Protein AF-A0A9D2DTC4-F1 (afdb_monomer_lite)

Secondary structure (DSSP, 8-state):
-HHHHHHHHHHHHHHHHHHHHHTT----HHHHHHHHTTT-HHHHHHHHHHHHHHHH-S-HHHHHHHHHHHHSS-HHHHHHHHHHHHHHHHHTT-SS--EEEETTEEEEEEEEPPHHHHHHH-TT----SS------TT-----GGGEEEEETTT--EEEEETTEEEE--SPPP---TTSSPPPPPP-

Structure (mmCIF, N/CA/C/O backbone):
data_AF-A0A9D2DTC4-F1
#
_entry.id   AF-A0A9D2DTC4-F1
#
loop_
_atom_site.group_PDB
_atom_site.id
_atom_site.type_symbol
_atom_site.label_atom_id
_atom_site.label_alt_id
_atom_site.label_comp_id
_atom_site.label_asym_id
_atom_site.label_entity_id
_atom_site.label_seq_id
_atom_site.pdbx_PDB_ins_code
_atom_site.Cartn_x
_atom_site.Cartn_y
_atom_site.Cartn_z
_atom_site.o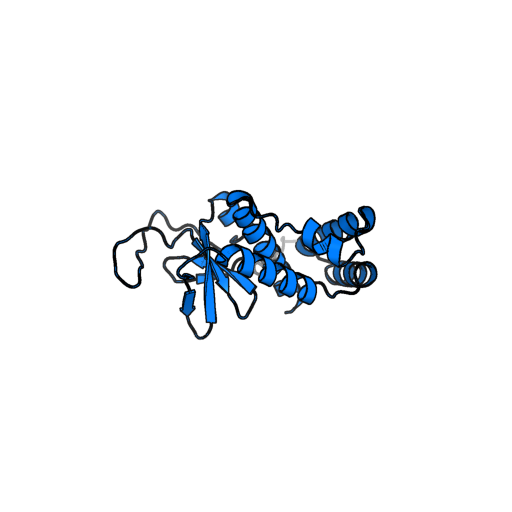ccupancy
_atom_site.B_iso_or_equiv
_atom_site.auth_seq_id
_atom_site.auth_comp_id
_atom_site.auth_asym_id
_atom_site.auth_atom_id
_atom_site.pdbx_PDB_model_num
ATOM 1 N N . MET A 1 1 ? -11.101 4.944 -14.357 1.00 48.69 1 MET A N 1
ATOM 2 C CA . MET A 1 1 ? -11.310 4.070 -13.180 1.00 48.69 1 MET A CA 1
ATOM 3 C C . MET A 1 1 ? -10.023 3.398 -12.699 1.00 48.69 1 MET A C 1
ATOM 5 O O . MET A 1 1 ? -9.698 3.583 -11.537 1.00 48.69 1 MET A O 1
ATOM 9 N N . CYS A 1 2 ? -9.250 2.700 -13.547 1.00 60.62 2 CYS A N 1
ATOM 10 C CA . CYS A 1 2 ? -8.027 1.990 -13.113 1.00 60.62 2 CYS A CA 1
ATOM 11 C C . CYS A 1 2 ? -6.936 2.917 -12.523 1.00 60.62 2 CYS A C 1
ATOM 13 O O . CYS A 1 2 ? -6.367 2.633 -11.474 1.00 60.62 2 CYS A O 1
ATOM 15 N N . LEU A 1 3 ? -6.712 4.092 -13.128 1.00 59.47 3 LEU A N 1
ATOM 16 C CA . LEU A 1 3 ? -5.627 4.985 -12.703 1.00 59.47 3 LEU A CA 1
ATOM 17 C C . LEU A 1 3 ? -5.840 5.640 -11.327 1.00 59.47 3 LEU A C 1
ATOM 19 O O . LEU A 1 3 ? -4.882 5.848 -10.582 1.00 59.47 3 LEU A O 1
ATOM 23 N N . GLU A 1 4 ? -7.090 5.990 -11.000 1.00 65.38 4 GLU A N 1
ATOM 24 C CA . GLU A 1 4 ? -7.468 6.509 -9.675 1.00 65.38 4 GLU A CA 1
ATOM 25 C C . GLU A 1 4 ? -7.317 5.405 -8.612 1.00 65.38 4 GLU A C 1
ATOM 27 O O . GLU A 1 4 ? -6.816 5.674 -7.524 1.00 65.38 4 GLU A O 1
ATOM 32 N N . ASN A 1 5 ? -7.612 4.146 -8.970 1.00 80.38 5 ASN A N 1
ATOM 33 C CA . ASN A 1 5 ? -7.409 2.986 -8.100 1.00 80.38 5 ASN A CA 1
ATOM 34 C C . ASN A 1 5 ? -5.945 2.777 -7.707 1.00 80.38 5 ASN A C 1
ATOM 36 O O . ASN A 1 5 ? -5.652 2.613 -6.526 1.00 80.38 5 ASN A O 1
ATOM 40 N N . ASN A 1 6 ? -5.021 2.873 -8.664 1.00 86.81 6 ASN A N 1
ATOM 41 C CA . ASN A 1 6 ? -3.591 2.713 -8.389 1.00 86.81 6 ASN A CA 1
ATOM 42 C C . ASN A 1 6 ? -3.068 3.779 -7.407 1.00 86.81 6 ASN A C 1
ATOM 44 O O . ASN A 1 6 ? -2.278 3.468 -6.523 1.00 86.81 6 ASN A O 1
ATOM 48 N N . ALA A 1 7 ? -3.540 5.028 -7.500 1.00 83.88 7 ALA A N 1
ATOM 49 C CA . ALA A 1 7 ? -3.142 6.077 -6.555 1.00 83.88 7 ALA A CA 1
ATOM 50 C C . ALA A 1 7 ? -3.644 5.796 -5.123 1.00 83.88 7 ALA A C 1
ATOM 52 O O . ALA A 1 7 ? -2.926 6.035 -4.150 1.00 83.88 7 ALA A O 1
ATOM 53 N N . ALA A 1 8 ? -4.855 5.246 -4.983 1.00 85.44 8 ALA A N 1
ATOM 54 C CA . ALA A 1 8 ? -5.370 4.799 -3.690 1.00 85.44 8 ALA A CA 1
ATOM 55 C C . ALA A 1 8 ? -4.590 3.590 -3.136 1.00 85.44 8 ALA A C 1
ATOM 57 O O . ALA A 1 8 ? -4.265 3.549 -1.945 1.00 85.44 8 ALA A O 1
ATOM 58 N N . MET A 1 9 ? -4.220 2.644 -4.002 1.00 91.94 9 MET A N 1
ATOM 59 C CA . MET A 1 9 ? -3.384 1.491 -3.652 1.00 91.94 9 MET A CA 1
ATOM 60 C C . MET A 1 9 ? -1.971 1.907 -3.218 1.00 91.94 9 MET A C 1
ATOM 62 O O . MET A 1 9 ? -1.455 1.346 -2.260 1.00 91.94 9 MET A O 1
ATOM 66 N N . ILE A 1 10 ? -1.368 2.940 -3.819 1.00 91.38 10 ILE A N 1
ATOM 67 C CA . ILE A 1 10 ? -0.074 3.483 -3.358 1.00 91.38 10 ILE A CA 1
ATOM 68 C C . ILE A 1 10 ? -0.169 3.983 -1.910 1.00 91.38 10 ILE A C 1
ATOM 70 O O . ILE A 1 10 ? 0.686 3.660 -1.087 1.00 91.38 10 ILE A O 1
ATOM 74 N N . GLY A 1 11 ? -1.238 4.712 -1.567 1.00 90.25 11 GLY A N 1
ATOM 75 C CA . GLY A 1 11 ? -1.486 5.118 -0.179 1.00 90.25 11 GLY A CA 1
ATOM 76 C C . GLY A 1 11 ? -1.655 3.921 0.764 1.00 90.25 11 GLY A C 1
ATOM 77 O O . GLY A 1 11 ? -1.188 3.955 1.901 1.00 90.25 11 GLY A O 1
ATOM 78 N N . THR A 1 12 ? -2.265 2.843 0.265 1.00 93.38 12 THR A N 1
ATOM 79 C CA . THR A 1 12 ? -2.423 1.581 0.999 1.00 93.38 12 THR A CA 1
ATOM 80 C C . THR A 1 12 ? -1.091 0.907 1.278 1.00 93.38 12 THR A C 1
ATOM 82 O O . THR A 1 12 ? -0.784 0.617 2.434 1.00 93.38 12 THR A O 1
ATOM 85 N N . ALA A 1 13 ? -0.268 0.736 0.248 1.00 93.75 13 ALA A N 1
ATOM 86 C CA . ALA A 1 13 ? 1.043 0.119 0.374 1.00 93.75 13 ALA A CA 1
ATOM 87 C C . ALA A 1 13 ? 1.980 0.927 1.286 1.00 93.75 13 ALA A C 1
ATOM 89 O O . ALA A 1 13 ? 2.698 0.354 2.107 1.00 93.75 13 ALA A O 1
ATOM 90 N N . TRP A 1 14 ? 1.920 2.262 1.204 1.00 92.50 14 TRP A N 1
ATOM 91 C CA . TRP A 1 14 ? 2.660 3.149 2.102 1.00 92.50 14 TRP A CA 1
ATOM 92 C C . TRP A 1 14 ? 2.281 2.924 3.566 1.00 92.50 14 TRP A C 1
ATOM 94 O O . TRP A 1 14 ? 3.160 2.735 4.404 1.00 92.50 14 TRP A O 1
ATOM 104 N N . PHE A 1 15 ? 0.982 2.920 3.882 1.00 92.75 15 PHE A N 1
ATOM 105 C CA . PHE A 1 15 ? 0.511 2.733 5.255 1.00 92.75 15 PHE A CA 1
ATOM 106 C C . PHE A 1 15 ? 0.930 1.375 5.818 1.00 92.75 15 PHE A C 1
ATOM 108 O O . PHE A 1 15 ? 1.443 1.300 6.935 1.00 92.75 15 PHE A O 1
ATOM 115 N N . LEU A 1 16 ? 0.747 0.306 5.038 1.00 93.44 16 LEU A N 1
ATOM 116 C CA . LEU A 1 16 ? 1.148 -1.040 5.437 1.00 93.44 16 LEU A CA 1
ATOM 117 C C . LEU A 1 16 ? 2.656 -1.134 5.669 1.00 93.44 16 LEU A C 1
ATOM 119 O O . LEU A 1 16 ? 3.074 -1.727 6.660 1.00 93.44 16 LEU A O 1
ATOM 123 N N . GLU A 1 17 ? 3.471 -0.489 4.829 1.00 93.31 17 GLU A N 1
ATOM 124 C CA . GLU A 1 17 ? 4.918 -0.413 5.042 1.00 93.31 17 GLU A CA 1
ATOM 125 C C . GLU A 1 17 ? 5.254 0.255 6.383 1.00 93.31 17 GLU A C 1
ATOM 127 O O . GLU A 1 17 ? 6.109 -0.241 7.115 1.00 93.31 17 GLU A O 1
ATOM 132 N N . GLN A 1 18 ? 4.565 1.343 6.754 1.00 92.50 18 GLN A N 1
ATOM 133 C CA . GLN A 1 18 ? 4.780 1.984 8.058 1.00 92.50 18 GLN A CA 1
ATOM 134 C C . GLN A 1 18 ? 4.411 1.061 9.225 1.00 92.50 18 GLN A C 1
ATOM 136 O O . GLN A 1 18 ? 5.131 1.021 10.224 1.00 92.50 18 GLN A O 1
ATOM 141 N N . ARG A 1 19 ? 3.323 0.291 9.104 1.00 91.88 19 ARG A N 1
ATOM 142 C CA . ARG A 1 19 ? 2.920 -0.679 10.137 1.00 91.88 19 ARG A CA 1
ATOM 143 C C . ARG A 1 19 ? 3.937 -1.809 10.279 1.00 91.88 19 ARG A C 1
ATOM 145 O O . ARG A 1 19 ? 4.384 -2.091 11.385 1.00 91.88 19 ARG A O 1
ATOM 152 N N . LEU A 1 20 ? 4.381 -2.379 9.163 1.00 91.50 20 LEU A N 1
ATOM 153 C CA . LEU A 1 20 ? 5.411 -3.420 9.147 1.00 91.50 20 LEU A CA 1
ATOM 154 C C . LEU A 1 20 ? 6.741 -2.912 9.720 1.00 91.50 20 LEU A C 1
ATOM 156 O O . LEU A 1 20 ? 7.376 -3.616 10.501 1.00 91.50 20 LEU A O 1
ATOM 160 N N . LYS A 1 21 ? 7.131 -1.662 9.428 1.00 91.50 21 LYS A N 1
ATOM 161 C CA . LYS A 1 21 ? 8.310 -1.020 10.037 1.00 91.50 21 LYS A CA 1
ATOM 162 C C . LYS A 1 21 ? 8.203 -0.914 11.557 1.00 91.50 21 LYS A C 1
ATOM 164 O O . LYS A 1 21 ? 9.186 -1.179 12.246 1.00 91.50 21 LYS A O 1
ATOM 169 N N . GLN A 1 22 ? 7.033 -0.559 12.090 1.00 89.56 22 GLN A N 1
ATOM 170 C CA . GLN A 1 22 ? 6.800 -0.514 13.541 1.00 89.56 22 GLN A CA 1
ATOM 171 C C . GLN A 1 22 ? 6.907 -1.903 14.181 1.00 89.56 22 GLN A C 1
ATOM 173 O O . GLN A 1 22 ? 7.453 -2.035 15.275 1.00 89.56 22 GLN A O 1
ATOM 178 N N . GLU A 1 23 ? 6.457 -2.937 13.470 1.00 87.75 23 GLU A N 1
ATOM 179 C CA . GLU A 1 23 ? 6.584 -4.343 13.874 1.00 87.75 23 GLU A CA 1
ATOM 180 C C . GLU A 1 23 ? 7.976 -4.938 13.567 1.00 87.75 23 GLU A C 1
ATOM 182 O O . GLU A 1 23 ? 8.237 -6.098 13.875 1.00 87.75 23 GLU A O 1
ATOM 187 N N . LYS A 1 24 ? 8.908 -4.141 13.016 1.00 88.81 24 LYS A N 1
ATOM 188 C CA . LYS A 1 24 ? 10.262 -4.553 12.595 1.00 88.81 24 LYS A CA 1
ATOM 189 C C . LYS A 1 24 ? 10.271 -5.695 11.569 1.00 88.81 24 LYS A C 1
ATOM 191 O O . LYS A 1 24 ? 11.230 -6.463 11.501 1.00 88.81 24 LYS A O 1
ATOM 196 N N . ILE A 1 25 ? 9.230 -5.786 10.746 1.00 88.62 25 ILE A N 1
ATOM 197 C CA . ILE A 1 25 ? 9.109 -6.781 9.682 1.00 88.62 25 ILE A CA 1
ATOM 198 C C . ILE A 1 25 ? 9.735 -6.215 8.393 1.00 88.62 25 ILE A C 1
ATOM 200 O O . ILE A 1 25 ? 9.298 -5.166 7.909 1.00 88.62 25 ILE A O 1
ATOM 204 N N . PRO A 1 26 ? 10.754 -6.875 7.807 1.00 84.06 26 PRO A N 1
ATOM 205 C CA . PRO A 1 26 ? 11.478 -6.366 6.643 1.00 84.06 26 PRO A CA 1
ATOM 206 C C . PRO A 1 26 ? 10.700 -6.621 5.342 1.00 84.06 26 PRO A C 1
ATOM 208 O O . PRO A 1 26 ? 11.022 -7.520 4.566 1.00 84.06 26 PRO A O 1
ATOM 211 N N . CYS A 1 27 ? 9.661 -5.821 5.106 1.00 86.25 27 CYS A N 1
ATOM 212 C CA . CYS A 1 27 ? 8.857 -5.850 3.885 1.00 86.25 27 CYS A CA 1
ATOM 213 C C . CYS A 1 27 ? 8.571 -4.418 3.402 1.00 86.25 27 CYS A C 1
ATOM 215 O O . CYS A 1 27 ? 7.490 -3.858 3.597 1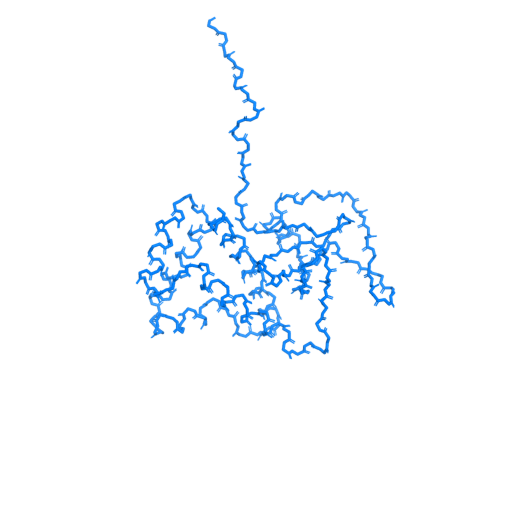.00 86.25 27 CYS A O 1
ATOM 217 N N . ASP A 1 28 ? 9.589 -3.816 2.787 1.00 88.06 28 ASP A N 1
ATOM 218 C CA . ASP A 1 28 ? 9.528 -2.480 2.190 1.00 88.06 28 ASP A CA 1
ATOM 219 C C . ASP A 1 28 ? 9.478 -2.531 0.655 1.00 88.06 28 ASP A C 1
ATOM 221 O O . ASP A 1 28 ? 9.743 -3.568 0.033 1.00 88.06 28 ASP A O 1
ATOM 225 N N . LEU A 1 29 ? 9.146 -1.400 0.032 1.00 90.75 29 LEU A N 1
ATOM 226 C CA . LEU A 1 29 ? 9.114 -1.252 -1.423 1.00 90.75 29 LEU A CA 1
ATOM 227 C C . LEU A 1 29 ? 10.413 -1.733 -2.091 1.00 90.75 29 LEU A C 1
ATOM 229 O O . LEU A 1 29 ? 10.371 -2.424 -3.108 1.00 90.75 29 LEU A O 1
ATOM 233 N N . GLN A 1 30 ? 11.569 -1.411 -1.508 1.00 90.19 30 GLN A N 1
ATOM 234 C CA . GLN A 1 30 ? 12.877 -1.755 -2.071 1.00 90.19 30 GLN A CA 1
ATOM 235 C C . GLN A 1 30 ? 13.106 -3.269 -2.113 1.00 90.19 30 GLN A C 1
ATOM 237 O O . GLN A 1 30 ? 13.637 -3.799 -3.090 1.00 90.19 30 GLN A O 1
ATOM 242 N N . SER A 1 31 ? 12.672 -3.995 -1.085 1.00 89.12 31 SER A N 1
ATOM 243 C CA . SER A 1 31 ? 12.767 -5.453 -1.013 1.00 89.12 31 SER A CA 1
ATOM 244 C C . SER A 1 31 ? 11.954 -6.148 -2.111 1.00 89.12 31 SER A C 1
ATOM 246 O O . SER A 1 31 ? 12.388 -7.172 -2.648 1.00 89.12 31 SER A O 1
ATOM 248 N N . VAL A 1 32 ? 10.808 -5.572 -2.486 1.00 90.44 32 VAL A N 1
ATOM 249 C CA . VAL A 1 32 ? 9.944 -6.083 -3.557 1.00 90.44 32 VAL A CA 1
ATOM 250 C C . VAL A 1 32 ? 10.477 -5.667 -4.925 1.00 90.44 32 VAL A C 1
ATOM 252 O O . VAL A 1 32 ? 10.596 -6.516 -5.809 1.00 90.44 32 VAL A O 1
ATOM 255 N N . LEU A 1 33 ? 10.894 -4.407 -5.086 1.00 92.06 33 LEU A N 1
ATOM 256 C CA . LEU A 1 33 ? 11.476 -3.905 -6.333 1.00 92.06 33 LEU A CA 1
ATOM 257 C C . LEU A 1 33 ? 12.725 -4.685 -6.740 1.00 92.06 33 LEU A C 1
ATOM 259 O O . LEU A 1 33 ? 12.813 -5.110 -7.888 1.00 92.06 33 LEU A O 1
ATOM 263 N N . LYS A 1 34 ? 13.621 -5.009 -5.799 1.00 91.25 34 LYS A N 1
ATOM 264 C CA . LYS A 1 34 ? 14.816 -5.835 -6.064 1.00 91.25 34 LYS A CA 1
ATOM 265 C C . LYS A 1 34 ? 14.504 -7.174 -6.735 1.00 91.25 34 LYS A C 1
ATOM 267 O O . LYS A 1 34 ? 15.355 -7.702 -7.451 1.00 91.25 34 LYS A O 1
ATOM 272 N N . LYS A 1 35 ? 13.319 -7.749 -6.502 1.00 87.81 35 LYS A N 1
ATOM 273 C CA . LYS A 1 35 ? 12.910 -9.012 -7.136 1.00 87.81 35 LYS A CA 1
ATOM 274 C C . LYS A 1 35 ? 12.509 -8.820 -8.599 1.00 87.81 35 LYS A C 1
ATOM 276 O O . LYS A 1 35 ? 12.735 -9.729 -9.390 1.00 87.81 35 LYS A O 1
ATOM 281 N N . VAL A 1 36 ? 11.961 -7.660 -8.963 1.00 88.31 36 VAL A N 1
ATOM 282 C CA . VAL A 1 36 ? 11.495 -7.369 -10.332 1.00 88.31 36 VAL A CA 1
ATOM 283 C C . VAL A 1 36 ? 12.546 -6.652 -11.184 1.00 88.31 36 VAL A C 1
ATOM 285 O O . VAL A 1 36 ? 12.606 -6.875 -12.386 1.00 88.31 36 VAL A O 1
ATOM 288 N N . THR A 1 37 ? 13.453 -5.885 -10.579 1.00 88.19 37 THR A N 1
ATOM 289 C CA . THR A 1 37 ? 14.537 -5.154 -11.269 1.00 88.19 37 THR A CA 1
ATOM 290 C C . THR A 1 37 ? 15.858 -5.929 -11.328 1.00 88.19 37 THR A C 1
ATOM 292 O O . THR A 1 37 ? 16.924 -5.349 -11.515 1.00 88.19 37 THR A O 1
ATOM 295 N N . ARG A 1 38 ? 15.827 -7.255 -11.129 1.00 84.69 38 ARG A N 1
ATOM 296 C CA . ARG A 1 38 ? 17.026 -8.123 -11.132 1.00 84.69 38 ARG A CA 1
ATOM 297 C C . ARG A 1 38 ? 18.120 -7.680 -10.145 1.00 84.69 38 ARG A C 1
ATOM 299 O O . ARG A 1 38 ? 19.291 -7.978 -10.351 1.00 84.69 38 ARG A O 1
ATOM 306 N N . ARG A 1 39 ? 17.724 -7.036 -9.040 1.00 85.81 39 ARG A N 1
ATOM 307 C CA . ARG A 1 39 ? 18.597 -6.514 -7.971 1.00 85.81 39 ARG A CA 1
ATOM 308 C C . ARG A 1 39 ? 19.533 -5.378 -8.393 1.00 85.81 39 ARG A C 1
ATOM 310 O O . ARG A 1 39 ? 20.451 -5.072 -7.636 1.00 85.81 39 ARG A O 1
ATOM 317 N N . ASP A 1 40 ? 19.286 -4.743 -9.534 1.00 91.88 40 ASP A N 1
ATOM 318 C CA . ASP A 1 40 ? 20.011 -3.542 -9.939 1.00 91.88 40 ASP A CA 1
ATOM 319 C C . ASP A 1 40 ? 19.568 -2.343 -9.071 1.00 91.88 40 ASP A C 1
ATOM 321 O O . ASP A 1 40 ? 18.378 -2.003 -9.077 1.00 91.88 40 ASP A O 1
ATOM 325 N N . PRO A 1 41 ? 20.468 -1.720 -8.285 1.00 89.12 41 PRO A N 1
ATOM 326 C CA . PRO A 1 41 ? 20.104 -0.629 -7.382 1.00 89.12 41 PRO A CA 1
ATOM 327 C C . PRO A 1 41 ? 19.588 0.625 -8.094 1.00 89.12 41 PRO A C 1
ATOM 329 O O . PRO A 1 41 ? 18.692 1.287 -7.568 1.00 89.12 41 PRO A O 1
ATOM 332 N N . GLU A 1 42 ? 20.112 0.943 -9.278 1.00 92.50 42 GLU A N 1
ATOM 333 C CA . GLU A 1 42 ? 19.703 2.123 -10.042 1.00 92.50 42 GLU A CA 1
ATOM 334 C C . GLU A 1 42 ? 18.297 1.918 -10.602 1.00 92.50 42 GLU A C 1
ATOM 336 O O . GLU A 1 42 ? 17.426 2.774 -10.428 1.00 92.50 42 GLU A O 1
ATOM 341 N N . LEU A 1 43 ? 18.029 0.743 -11.183 1.00 91.69 43 LEU A N 1
ATOM 342 C CA . LEU A 1 43 ? 16.689 0.396 -11.667 1.00 91.69 43 LEU A CA 1
ATOM 343 C C . LEU A 1 43 ? 15.679 0.306 -10.512 1.00 91.69 43 LEU A C 1
ATOM 345 O O . LEU A 1 43 ? 14.526 0.701 -10.682 1.00 91.69 43 LEU A O 1
ATOM 349 N N . CYS A 1 44 ? 16.088 -0.171 -9.327 1.00 92.06 44 CYS A N 1
ATOM 350 C CA . CYS A 1 44 ? 15.237 -0.137 -8.128 1.00 92.06 44 CYS A CA 1
ATOM 351 C C . CYS A 1 44 ? 14.832 1.294 -7.768 1.00 92.06 44 CYS A C 1
ATOM 353 O O . CYS A 1 44 ? 13.653 1.556 -7.529 1.00 92.06 44 CYS A O 1
ATOM 355 N N . GLN A 1 45 ? 15.801 2.211 -7.715 1.00 93.31 45 GLN A N 1
ATOM 356 C CA . GLN A 1 45 ? 15.537 3.596 -7.341 1.00 93.31 45 GLN A CA 1
ATOM 357 C C . GLN A 1 45 ? 14.638 4.281 -8.375 1.00 93.31 45 GLN A C 1
ATOM 359 O O . GLN A 1 45 ? 13.613 4.847 -8.001 1.00 93.31 45 GLN A O 1
ATOM 364 N N . MET A 1 46 ? 14.936 4.122 -9.667 1.00 94.31 46 MET A N 1
ATOM 365 C CA . MET A 1 46 ? 14.095 4.646 -10.747 1.00 94.31 46 MET A CA 1
ATOM 366 C C . MET A 1 46 ? 12.658 4.115 -10.671 1.00 94.31 46 MET A C 1
ATOM 368 O O . MET A 1 46 ? 11.707 4.883 -10.799 1.00 94.31 46 MET A O 1
ATOM 372 N N . ALA A 1 47 ? 12.470 2.817 -10.415 1.00 93.94 47 ALA A N 1
ATOM 373 C CA . ALA A 1 47 ? 11.137 2.231 -10.285 1.00 93.94 47 ALA A CA 1
ATOM 374 C C . ALA A 1 47 ? 10.360 2.806 -9.087 1.00 93.94 47 ALA A C 1
ATOM 376 O O . ALA A 1 47 ? 9.158 3.057 -9.196 1.00 93.94 47 ALA A O 1
ATOM 377 N N . ALA A 1 48 ? 11.035 3.045 -7.958 1.00 93.00 48 ALA A N 1
ATOM 378 C CA . ALA A 1 48 ? 10.431 3.684 -6.792 1.00 93.00 48 ALA A CA 1
ATOM 379 C C . ALA A 1 48 ? 10.020 5.135 -7.088 1.00 93.00 48 ALA A C 1
ATOM 381 O O . ALA A 1 48 ? 8.903 5.540 -6.754 1.00 93.00 48 ALA A O 1
ATOM 382 N N . ASP A 1 49 ? 10.883 5.895 -7.761 1.00 93.25 49 ASP A N 1
ATOM 383 C CA . ASP A 1 49 ? 10.620 7.288 -8.128 1.00 93.25 49 ASP A CA 1
ATOM 384 C C . ASP A 1 49 ? 9.443 7.397 -9.106 1.00 93.25 49 ASP A C 1
ATOM 386 O O . ASP A 1 49 ? 8.583 8.268 -8.951 1.00 93.25 49 ASP A O 1
ATOM 390 N N . LEU A 1 50 ? 9.337 6.466 -10.060 1.00 93.81 50 LEU A N 1
ATOM 391 C CA . LEU A 1 50 ? 8.206 6.389 -10.986 1.00 93.81 50 LEU A CA 1
ATOM 392 C C . LEU A 1 50 ? 6.881 6.113 -10.259 1.00 93.81 50 LEU A C 1
ATOM 394 O O . LEU A 1 50 ? 5.876 6.759 -10.561 1.00 93.81 50 LEU A O 1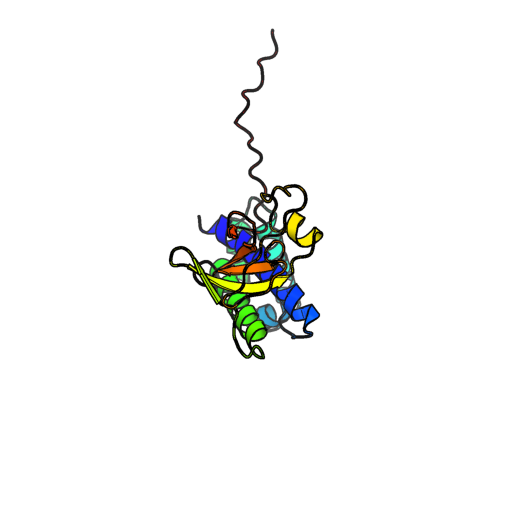
ATOM 398 N N . LEU A 1 51 ? 6.862 5.206 -9.274 1.00 90.75 51 LEU A N 1
ATOM 399 C CA . LEU A 1 51 ? 5.664 4.934 -8.466 1.00 90.75 51 LEU A CA 1
ATOM 400 C C . LEU A 1 51 ? 5.242 6.153 -7.636 1.00 90.75 51 LEU A C 1
ATOM 402 O O . LEU A 1 51 ? 4.054 6.483 -7.573 1.00 90.75 51 LEU A O 1
ATOM 406 N N . TRP A 1 52 ? 6.190 6.867 -7.025 1.00 87.69 52 TRP A N 1
ATOM 407 C CA . TRP A 1 52 ? 5.861 8.078 -6.273 1.00 87.69 52 TRP A CA 1
ATOM 408 C C . TRP A 1 52 ? 5.402 9.216 -7.181 1.00 87.69 52 TRP A C 1
ATOM 410 O O . TRP A 1 52 ? 4.378 9.845 -6.893 1.00 87.69 52 TRP A O 1
ATOM 420 N N . GLY A 1 53 ? 6.080 9.421 -8.311 1.00 86.56 53 GLY A N 1
ATOM 421 C CA . GLY A 1 53 ? 5.682 10.378 -9.342 1.00 86.56 53 GLY A CA 1
ATOM 422 C C . GLY A 1 53 ? 4.274 10.107 -9.873 1.00 86.56 53 GLY A C 1
ATOM 423 O O . GLY A 1 53 ? 3.460 11.031 -9.966 1.00 86.56 53 GLY A O 1
ATOM 424 N N . TYR A 1 54 ? 3.927 8.834 -10.092 1.00 87.12 54 TYR A N 1
ATOM 425 C CA . TYR A 1 54 ? 2.585 8.407 -10.491 1.00 87.12 54 TYR A CA 1
ATOM 426 C C . TYR A 1 54 ? 1.500 8.904 -9.516 1.00 87.12 54 TYR A C 1
ATOM 428 O O . TYR A 1 54 ? 0.445 9.392 -9.936 1.00 87.12 54 TYR A O 1
ATOM 436 N N . SER A 1 55 ? 1.739 8.821 -8.202 1.00 79.00 55 SER A N 1
ATOM 437 C CA . SER A 1 55 ? 0.746 9.238 -7.197 1.00 79.00 55 SER A CA 1
ATOM 438 C C . SER A 1 55 ? 0.470 10.751 -7.204 1.00 79.00 55 SER A C 1
ATOM 440 O O . SER A 1 55 ? -0.659 11.178 -6.937 1.00 79.00 55 SER A O 1
ATOM 442 N N . GLN A 1 56 ? 1.465 11.559 -7.581 1.00 80.75 56 GLN A N 1
ATOM 443 C CA . GLN A 1 56 ? 1.439 13.023 -7.469 1.00 80.75 56 GLN A CA 1
ATOM 444 C C . GLN A 1 56 ? 1.156 13.743 -8.798 1.00 80.75 56 GLN A C 1
ATOM 446 O O . GLN A 1 56 ? 0.702 14.894 -8.792 1.00 80.75 56 GLN A O 1
ATOM 451 N N . SER A 1 57 ? 1.389 13.075 -9.930 1.00 80.56 57 SER A N 1
ATOM 452 C CA . SER A 1 57 ? 1.279 13.655 -11.269 1.00 80.56 57 SER A CA 1
ATOM 453 C C . SER A 1 57 ? -0.112 13.496 -11.898 1.00 80.56 57 SER A C 1
ATOM 455 O O . SER A 1 57 ? -0.880 12.585 -11.579 1.00 80.56 57 SER A O 1
ATOM 457 N N . SER A 1 58 ? -0.438 14.399 -12.827 1.00 80.50 58 SER A N 1
ATOM 458 C CA . SER A 1 58 ? -1.551 14.246 -13.774 1.00 80.50 58 SER A CA 1
ATOM 459 C C . SER A 1 58 ? -1.185 13.380 -14.985 1.00 80.50 58 SER A C 1
ATOM 461 O O . SER A 1 58 ? -2.082 12.834 -15.620 1.00 80.50 58 SER A O 1
ATOM 463 N N . GLN A 1 59 ? 0.106 13.200 -15.279 1.00 86.25 59 GLN A N 1
ATOM 464 C CA . GLN A 1 59 ? 0.631 12.398 -16.397 1.00 86.25 59 GLN A CA 1
ATOM 465 C C . GLN A 1 59 ? 0.762 10.910 -16.032 1.00 86.25 59 GLN A C 1
ATOM 467 O O . GLN A 1 59 ? 1.762 10.259 -16.308 1.00 86.25 59 GLN A O 1
ATOM 472 N N . ARG A 1 60 ? -0.248 10.345 -15.364 1.00 86.94 60 ARG A N 1
ATOM 473 C CA . ARG A 1 60 ? -0.185 8.974 -14.822 1.00 86.94 60 ARG A CA 1
ATOM 474 C C . ARG A 1 60 ? 0.089 7.901 -15.877 1.00 86.94 60 ARG A C 1
ATOM 476 O O . ARG A 1 60 ? 0.753 6.923 -15.566 1.00 86.94 60 ARG A O 1
ATOM 483 N N . ALA A 1 61 ? -0.397 8.102 -17.101 1.00 88.44 61 ALA A N 1
ATOM 484 C CA . ALA A 1 61 ? -0.167 7.179 -18.208 1.00 88.44 61 ALA A CA 1
ATOM 485 C C . ALA A 1 61 ? 1.325 7.073 -18.574 1.00 88.44 61 ALA A C 1
ATOM 487 O O . ALA A 1 61 ? 1.832 5.968 -18.708 1.00 88.44 61 ALA A O 1
ATOM 488 N N . GLU A 1 62 ? 2.039 8.202 -18.633 1.00 91.00 62 GLU A N 1
ATOM 489 C CA . GLU A 1 62 ? 3.475 8.235 -18.945 1.00 91.00 62 GLU A CA 1
ATOM 490 C C . GLU A 1 62 ? 4.287 7.496 -17.872 1.00 91.00 62 GLU A C 1
ATOM 492 O O . GLU A 1 62 ? 5.138 6.664 -18.181 1.00 91.00 62 GLU A O 1
ATOM 497 N N . PHE A 1 63 ? 3.972 7.727 -16.593 1.00 91.94 63 PHE A N 1
ATOM 498 C CA . PHE A 1 63 ? 4.601 6.996 -15.489 1.00 91.94 63 PHE A CA 1
ATOM 499 C C . PHE A 1 63 ? 4.315 5.491 -15.540 1.00 91.94 63 PHE A C 1
ATOM 501 O O . PHE A 1 63 ? 5.192 4.694 -15.214 1.00 91.94 63 PHE A O 1
ATOM 508 N N . GLU A 1 64 ? 3.106 5.089 -15.939 1.00 91.62 64 GLU A N 1
ATOM 509 C CA . GLU A 1 64 ? 2.745 3.675 -16.061 1.00 91.62 64 GLU A CA 1
ATOM 510 C C . GLU A 1 64 ? 3.493 2.986 -17.209 1.00 91.62 64 GLU A C 1
ATOM 512 O O . GLU A 1 64 ? 3.986 1.873 -17.023 1.00 91.62 64 GLU A O 1
ATOM 517 N N . GLU A 1 65 ? 3.648 3.655 -18.352 1.00 93.44 65 GLU A N 1
ATOM 518 C CA . GLU A 1 65 ? 4.444 3.156 -19.478 1.00 93.44 65 GLU A CA 1
ATOM 519 C C . GLU A 1 65 ? 5.925 3.021 -19.114 1.00 93.44 65 GLU A C 1
ATOM 521 O O . GLU A 1 65 ? 6.511 1.959 -19.329 1.00 93.44 65 GLU A O 1
ATOM 526 N N . LEU A 1 66 ? 6.517 4.050 -18.498 1.00 94.94 66 LEU A N 1
ATOM 527 C CA . LEU A 1 66 ? 7.916 4.022 -18.061 1.00 94.94 66 LEU A CA 1
ATOM 528 C C . LEU A 1 66 ? 8.160 2.929 -17.017 1.00 94.94 66 LEU A C 1
ATOM 530 O O . LEU A 1 66 ? 9.126 2.172 -17.125 1.00 94.94 66 LEU A O 1
ATOM 534 N N . PHE A 1 67 ? 7.267 2.798 -16.033 1.00 94.94 67 PHE A N 1
ATOM 535 C CA . PHE A 1 67 ? 7.372 1.753 -15.016 1.00 94.94 67 PHE A CA 1
ATOM 536 C C . PHE A 1 67 ? 7.262 0.357 -15.639 1.00 94.94 67 PHE A C 1
ATOM 538 O O . PHE A 1 67 ? 8.038 -0.539 -15.296 1.00 94.94 67 PHE A O 1
ATOM 545 N N . CYS A 1 68 ? 6.337 0.173 -16.586 1.00 94.94 68 CYS A N 1
ATOM 546 C CA . CYS A 1 68 ? 6.173 -1.088 -17.298 1.00 94.94 68 CYS A CA 1
ATOM 547 C C . CYS A 1 68 ? 7.386 -1.417 -18.173 1.00 94.94 68 CYS A C 1
ATOM 549 O O . CYS A 1 68 ? 7.811 -2.570 -18.194 1.00 94.94 68 CYS A O 1
ATOM 551 N N . GLY A 1 69 ? 7.972 -0.432 -18.856 1.00 93.69 69 GLY A N 1
ATOM 552 C CA . GLY A 1 69 ? 9.191 -0.619 -19.645 1.00 93.69 69 GLY A CA 1
ATOM 553 C C . GLY A 1 69 ? 10.395 -1.002 -18.782 1.00 93.69 69 GLY A C 1
ATOM 554 O O . GLY A 1 69 ? 11.166 -1.883 -19.154 1.00 93.69 69 GLY A O 1
ATOM 555 N N . LEU A 1 70 ? 10.519 -0.390 -17.602 1.00 93.69 70 LEU A N 1
ATOM 556 C CA . LEU A 1 70 ? 11.621 -0.628 -16.671 1.00 93.69 70 LEU A CA 1
ATOM 557 C C . LEU A 1 70 ? 11.528 -1.988 -15.962 1.00 93.69 70 LEU A C 1
ATOM 559 O O . LEU A 1 70 ? 12.534 -2.671 -15.784 1.00 93.69 70 LEU A O 1
ATOM 563 N N . THR A 1 71 ? 10.329 -2.367 -15.517 1.00 92.94 71 THR A N 1
ATOM 564 C CA . THR A 1 71 ? 10.131 -3.526 -14.626 1.00 92.94 71 THR A CA 1
ATOM 565 C C . THR A 1 71 ? 9.508 -4.736 -15.318 1.00 92.94 71 THR A C 1
ATOM 567 O O . THR A 1 71 ? 9.597 -5.847 -14.802 1.00 92.94 71 THR A O 1
ATOM 570 N N . GLY A 1 72 ? 8.851 -4.542 -16.465 1.00 93.25 72 GLY A N 1
ATOM 571 C CA . GLY A 1 72 ? 8.001 -5.543 -17.114 1.00 93.25 72 GLY A CA 1
ATOM 572 C C . GLY A 1 72 ? 6.618 -5.709 -16.470 1.00 93.25 72 GLY A C 1
ATOM 573 O O . GLY A 1 72 ? 5.853 -6.573 -16.896 1.00 93.25 72 GLY A O 1
ATOM 574 N N . TRP A 1 73 ? 6.278 -4.910 -15.453 1.00 94.25 73 TRP A N 1
ATOM 575 C CA . TRP A 1 73 ? 5.011 -4.999 -14.726 1.00 94.25 73 TRP A CA 1
ATOM 576 C C . TRP A 1 73 ? 4.143 -3.767 -14.953 1.00 94.25 73 TRP A C 1
ATOM 578 O O . TRP A 1 73 ? 4.606 -2.634 -14.862 1.00 94.25 73 TRP A O 1
ATOM 588 N N . LYS A 1 74 ? 2.837 -3.976 -15.138 1.00 93.62 74 LYS A N 1
ATOM 589 C CA . LYS A 1 74 ? 1.865 -2.883 -15.005 1.00 93.62 74 LYS A CA 1
ATOM 590 C C . LYS A 1 74 ? 1.823 -2.414 -13.552 1.00 93.62 74 LYS A C 1
ATOM 592 O O . LYS A 1 74 ? 1.816 -3.249 -12.644 1.00 93.62 74 LYS A O 1
ATOM 597 N N . VAL A 1 75 ? 1.702 -1.103 -13.335 1.00 93.25 75 VAL A N 1
ATOM 598 C CA . VAL A 1 75 ? 1.674 -0.496 -11.991 1.00 93.25 75 VAL A CA 1
ATOM 599 C C . VAL A 1 75 ? 0.605 -1.144 -11.107 1.00 93.25 75 VAL A C 1
ATOM 601 O O . VAL A 1 75 ? 0.908 -1.562 -9.995 1.00 93.25 75 VAL A O 1
ATOM 604 N N . GLY A 1 76 ? -0.624 -1.307 -11.609 1.00 92.75 76 GLY A N 1
ATOM 605 C CA . GLY A 1 76 ? -1.711 -1.918 -10.831 1.00 92.75 76 GLY A CA 1
ATOM 606 C C . GLY A 1 76 ? -1.411 -3.353 -10.380 1.00 92.75 76 GLY A C 1
ATOM 607 O O . GLY A 1 76 ? -1.616 -3.686 -9.216 1.00 92.75 76 GLY A O 1
ATOM 608 N N . ALA A 1 77 ? -0.846 -4.179 -11.268 1.00 93.69 77 ALA A N 1
ATOM 609 C CA . ALA A 1 77 ? -0.483 -5.563 -10.953 1.00 93.69 77 ALA A CA 1
ATOM 610 C C . ALA A 1 77 ? 0.671 -5.638 -9.940 1.00 93.69 77 ALA A C 1
ATOM 612 O O . ALA A 1 77 ? 0.655 -6.472 -9.034 1.00 93.69 77 ALA A O 1
ATOM 613 N N . PHE A 1 78 ? 1.655 -4.743 -10.067 1.00 95.19 78 PHE A N 1
ATOM 614 C CA . PHE A 1 78 ? 2.737 -4.622 -9.095 1.00 95.19 78 PHE A CA 1
ATOM 615 C C . PHE A 1 78 ? 2.206 -4.227 -7.710 1.00 95.19 78 PHE A C 1
ATOM 617 O O . PHE A 1 78 ? 2.551 -4.865 -6.717 1.00 95.19 78 PHE A O 1
ATOM 624 N N . LEU A 1 79 ? 1.336 -3.214 -7.639 1.00 94.69 79 LEU A N 1
ATOM 625 C CA . LEU A 1 79 ? 0.742 -2.755 -6.381 1.00 94.69 79 LEU A CA 1
ATOM 626 C C . LEU A 1 79 ? -0.116 -3.844 -5.729 1.00 94.69 79 LEU A C 1
ATOM 628 O O . LEU A 1 79 ? -0.021 -4.048 -4.523 1.00 94.69 79 LEU A O 1
ATOM 632 N N . GLU A 1 80 ? -0.918 -4.571 -6.511 1.00 94.75 80 GLU A N 1
ATOM 633 C CA . GLU A 1 80 ? -1.709 -5.705 -6.020 1.00 94.75 80 GLU A CA 1
ATOM 634 C C . GLU A 1 80 ? -0.813 -6.776 -5.392 1.00 94.75 80 GLU A C 1
ATOM 636 O O . GLU A 1 80 ? -1.070 -7.234 -4.276 1.00 94.75 80 GLU A O 1
ATOM 641 N N . HIS A 1 81 ? 0.265 -7.143 -6.086 1.00 94.06 81 HIS A N 1
ATOM 642 C CA . HIS A 1 81 ? 1.236 -8.105 -5.584 1.00 94.06 81 HIS A CA 1
ATOM 643 C C . HIS A 1 81 ? 1.906 -7.617 -4.293 1.00 94.06 81 HIS A C 1
ATOM 645 O O . HIS A 1 81 ? 1.966 -8.355 -3.307 1.00 94.06 81 HIS A O 1
ATOM 651 N N . TRP A 1 82 ? 2.367 -6.366 -4.276 1.00 94.38 82 TRP A N 1
ATOM 652 C CA . TRP A 1 82 ? 3.060 -5.781 -3.134 1.00 94.38 82 TRP A CA 1
ATOM 653 C C . TRP A 1 82 ? 2.163 -5.691 -1.893 1.00 94.38 82 TRP A C 1
ATOM 655 O O . TRP A 1 82 ? 2.546 -6.187 -0.832 1.00 94.38 82 TRP A O 1
ATOM 665 N N . ILE A 1 83 ? 0.946 -5.157 -2.029 1.00 94.94 83 ILE A N 1
ATOM 666 C CA . ILE A 1 83 ? -0.017 -5.037 -0.922 1.00 94.94 83 ILE A CA 1
ATOM 667 C C . ILE A 1 83 ? -0.369 -6.413 -0.362 1.00 94.94 83 ILE A C 1
ATOM 669 O O . ILE A 1 83 ? -0.430 -6.586 0.854 1.00 94.94 83 ILE A O 1
ATOM 673 N N . ARG A 1 84 ? -0.570 -7.420 -1.220 1.00 92.75 84 ARG A N 1
ATOM 674 C CA . ARG A 1 84 ? -0.855 -8.785 -0.756 1.00 92.75 84 ARG A CA 1
ATOM 675 C C . ARG A 1 84 ? 0.287 -9.362 0.071 1.00 92.75 84 ARG A C 1
ATOM 677 O O . ARG A 1 84 ? 0.013 -9.945 1.115 1.00 92.75 84 ARG A O 1
ATOM 684 N N . ILE A 1 85 ? 1.540 -9.174 -0.347 1.00 93.06 85 ILE A N 1
ATOM 685 C CA . ILE A 1 85 ? 2.701 -9.603 0.449 1.00 93.06 85 ILE A CA 1
ATOM 686 C C . ILE A 1 85 ? 2.701 -8.897 1.805 1.00 93.06 85 ILE A C 1
ATOM 688 O O . ILE A 1 85 ? 2.813 -9.559 2.833 1.00 93.06 85 ILE A O 1
ATOM 692 N N . GLN A 1 86 ? 2.523 -7.576 1.821 1.00 94.00 86 GLN A N 1
ATOM 693 C CA . GLN A 1 86 ? 2.501 -6.808 3.065 1.00 94.00 86 GLN A CA 1
ATOM 694 C C . GLN A 1 86 ? 1.394 -7.281 4.013 1.00 94.00 86 GLN A C 1
ATOM 696 O O . GLN A 1 86 ? 1.627 -7.433 5.209 1.00 94.00 86 GLN A O 1
ATOM 701 N N . MET A 1 87 ? 0.201 -7.555 3.484 1.00 90.50 87 MET A N 1
ATOM 702 C CA . MET A 1 87 ? -0.918 -8.076 4.267 1.00 90.50 87 MET A CA 1
ATOM 703 C C . MET A 1 87 ? -0.639 -9.473 4.820 1.00 90.50 87 MET A C 1
ATOM 705 O O . MET A 1 87 ? -0.986 -9.738 5.967 1.00 90.50 87 MET A O 1
ATOM 709 N N . LEU A 1 88 ? -0.015 -10.357 4.038 1.00 89.75 88 LEU A N 1
ATOM 710 C CA . LEU A 1 88 ? 0.377 -11.684 4.514 1.00 89.75 88 LEU A CA 1
ATOM 711 C C . LEU A 1 88 ? 1.371 -11.584 5.673 1.00 89.75 88 LEU A C 1
ATOM 713 O O . LEU A 1 88 ? 1.159 -12.214 6.706 1.00 89.75 88 LEU A O 1
ATOM 717 N N . GLU A 1 89 ? 2.407 -10.758 5.533 1.00 90.62 89 GLU A N 1
ATOM 718 C CA . GLU A 1 89 ? 3.394 -10.550 6.596 1.00 90.62 89 GLU A CA 1
ATOM 719 C C . GLU A 1 89 ? 2.759 -9.922 7.846 1.00 90.62 89 GLU A C 1
ATOM 721 O O . GLU A 1 89 ? 2.992 -10.391 8.956 1.00 90.62 89 GLU A O 1
ATOM 726 N N . LEU A 1 90 ? 1.868 -8.938 7.683 1.00 87.06 90 LEU A N 1
ATOM 727 C CA . LEU A 1 90 ? 1.180 -8.274 8.798 1.00 87.06 90 LEU A CA 1
ATOM 728 C C . LEU A 1 90 ? 0.234 -9.209 9.578 1.00 87.06 90 LEU A C 1
ATOM 730 O O . LEU A 1 90 ? -0.120 -8.933 10.727 1.00 87.06 90 LEU A O 1
ATOM 734 N N . GLN A 1 91 ? -0.244 -10.283 8.948 1.00 83.19 91 GLN A N 1
ATOM 735 C CA . GLN A 1 91 ? -1.130 -11.270 9.575 1.00 83.19 91 GLN A CA 1
ATOM 736 C C . GLN A 1 91 ? -0.388 -12.521 10.057 1.00 83.19 91 GLN A C 1
ATOM 738 O O . GLN A 1 91 ? -0.990 -13.336 10.752 1.00 83.19 91 GLN A O 1
ATOM 743 N N . ARG A 1 92 ? 0.900 -12.675 9.727 1.00 83.44 92 ARG A N 1
ATOM 744 C CA . ARG A 1 92 ? 1.673 -13.910 9.920 1.00 83.44 92 ARG A CA 1
ATOM 745 C C . ARG A 1 92 ? 1.630 -14.455 11.348 1.00 83.44 92 ARG A C 1
ATOM 747 O O . ARG A 1 92 ? 1.462 -15.657 11.527 1.00 83.44 92 ARG A O 1
ATOM 754 N N . ASP A 1 93 ? 1.712 -13.568 12.338 1.00 72.62 93 ASP A N 1
ATOM 755 C CA . ASP A 1 93 ? 1.744 -13.933 13.761 1.00 72.62 93 ASP A CA 1
ATOM 756 C C . ASP A 1 93 ? 0.425 -13.621 14.497 1.00 72.62 93 ASP A C 1
ATOM 758 O O . ASP A 1 93 ? 0.322 -13.754 15.723 1.00 72.62 93 ASP A O 1
ATOM 762 N N . LYS A 1 94 ? -0.626 -13.213 13.770 1.00 70.88 94 LYS A N 1
ATOM 763 C CA . LYS A 1 94 ? -1.929 -12.885 14.364 1.00 70.88 94 LYS A CA 1
ATOM 764 C C . LYS A 1 94 ? -2.773 -14.148 14.510 1.00 70.88 94 LYS A C 1
ATOM 766 O O . LYS A 1 94 ? -3.213 -14.740 13.533 1.00 70.88 94 LYS A O 1
ATOM 771 N N . LYS A 1 95 ? -3.059 -14.527 15.764 1.00 56.84 95 LYS A N 1
ATOM 772 C CA . LYS A 1 95 ? -3.883 -15.708 16.099 1.00 56.84 95 LYS A CA 1
ATOM 773 C C . LYS A 1 95 ? -5.305 -15.650 15.531 1.00 56.84 95 LYS A C 1
ATOM 775 O O . LYS A 1 95 ? -5.882 -16.696 15.262 1.00 56.84 95 LYS A O 1
ATOM 780 N N . VAL A 1 96 ? -5.867 -14.449 15.380 1.00 55.91 96 VAL A N 1
ATOM 781 C CA . VAL A 1 96 ? -7.164 -14.222 14.732 1.00 55.91 96 VAL A CA 1
ATOM 782 C C . VAL A 1 96 ? -7.054 -12.937 13.907 1.00 55.91 96 VAL A C 1
ATOM 784 O O . VAL A 1 96 ? -6.890 -11.866 14.502 1.00 55.91 96 VAL A O 1
ATOM 787 N N . PRO A 1 97 ? -7.115 -13.001 12.564 1.00 59.59 97 PRO A N 1
ATOM 788 C CA . PRO A 1 97 ? -7.255 -11.798 11.760 1.00 59.59 97 PRO A CA 1
ATOM 789 C C . PRO A 1 97 ? -8.584 -11.134 12.125 1.00 59.59 97 PRO A C 1
ATOM 791 O O . PRO A 1 97 ? -9.639 -11.766 12.086 1.00 59.59 97 PRO A O 1
ATOM 794 N N . VAL A 1 98 ? -8.542 -9.857 12.507 1.00 68.88 98 VAL A N 1
ATOM 795 C CA . VAL A 1 98 ? -9.769 -9.075 12.697 1.00 68.88 98 VAL A CA 1
ATOM 796 C C . VAL A 1 98 ? -10.284 -8.727 11.306 1.00 68.88 98 VAL A C 1
ATOM 798 O O . VAL A 1 98 ? -9.879 -7.727 10.708 1.00 68.88 98 VAL A O 1
ATOM 801 N N . GLU A 1 99 ? -11.113 -9.621 10.781 1.00 74.44 99 GLU A N 1
ATOM 802 C CA . GLU A 1 99 ? -11.827 -9.468 9.523 1.00 74.44 99 GLU A CA 1
ATOM 803 C C . GLU A 1 99 ? -13.260 -9.022 9.806 1.00 74.44 99 GLU A C 1
ATOM 805 O O . GLU A 1 99 ? -13.960 -9.621 10.624 1.00 74.44 99 GLU A O 1
ATOM 810 N N . ILE A 1 100 ? -13.693 -7.957 9.137 1.00 76.94 100 ILE A N 1
ATOM 811 C CA . ILE A 1 100 ? -15.091 -7.522 9.135 1.00 76.94 100 ILE A CA 1
ATOM 812 C C . ILE A 1 100 ? -15.642 -7.650 7.719 1.00 7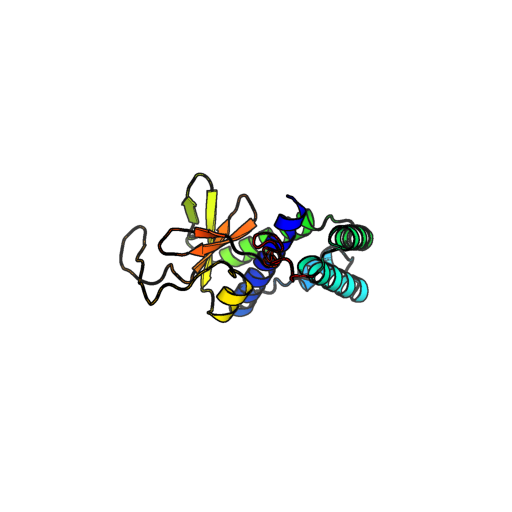6.94 100 ILE A C 1
ATOM 814 O O . ILE A 1 100 ? -14.959 -7.323 6.749 1.00 76.94 100 ILE A O 1
ATOM 818 N N . CYS A 1 101 ? -16.880 -8.119 7.609 1.00 77.25 101 CYS A N 1
ATOM 819 C CA . CYS A 1 101 ? -17.611 -8.163 6.351 1.00 77.25 101 CYS A CA 1
ATOM 820 C C . CYS A 1 101 ? -18.691 -7.079 6.373 1.00 77.25 101 CYS A C 1
ATOM 822 O O . CYS A 1 101 ? -19.501 -7.028 7.301 1.00 77.25 101 CYS A O 1
ATOM 824 N N . LEU A 1 102 ? -18.674 -6.186 5.384 1.00 73.38 102 LEU A N 1
ATOM 825 C CA . LEU A 1 102 ? -19.650 -5.108 5.225 1.00 73.38 102 LEU A CA 1
ATOM 826 C C . LEU A 1 102 ? -20.018 -4.988 3.747 1.00 73.38 102 LEU A C 1
ATOM 828 O O . LEU A 1 102 ? -19.135 -4.772 2.922 1.00 73.38 102 LEU A O 1
ATOM 832 N N . ALA A 1 103 ? -21.315 -5.075 3.433 1.00 75.19 103 ALA A N 1
ATOM 833 C CA . ALA A 1 103 ? -21.836 -4.956 2.065 1.00 75.19 103 ALA A CA 1
ATOM 834 C C . ALA A 1 103 ? -21.067 -5.831 1.048 1.00 75.19 103 ALA A C 1
ATOM 836 O O . ALA A 1 103 ? -20.577 -5.328 0.040 1.00 75.19 103 ALA A O 1
ATOM 837 N N . ASP A 1 104 ? -20.916 -7.122 1.365 1.00 77.81 104 ASP A N 1
ATOM 838 C CA . ASP A 1 104 ? -20.218 -8.135 0.553 1.00 77.81 104 ASP A CA 1
ATOM 839 C C . ASP A 1 104 ? -18.718 -7.879 0.305 1.00 77.81 104 ASP A C 1
ATOM 841 O O . ASP A 1 104 ? -18.100 -8.544 -0.525 1.00 77.81 104 ASP A O 1
ATOM 845 N N . MET A 1 105 ? -18.108 -6.945 1.043 1.00 81.94 105 MET A N 1
ATOM 846 C CA . MET A 1 105 ? -16.665 -6.698 1.033 1.00 81.94 105 MET A CA 1
ATOM 847 C C . MET A 1 105 ? -16.018 -7.107 2.351 1.00 81.94 105 MET A C 1
ATOM 849 O O . MET A 1 105 ? -16.575 -6.893 3.435 1.00 81.94 105 MET A O 1
ATOM 853 N N . HIS A 1 106 ? -14.801 -7.631 2.252 1.00 86.38 106 HIS A N 1
ATOM 854 C CA . HIS A 1 106 ? -14.023 -8.113 3.379 1.00 86.38 106 HIS A CA 1
ATOM 855 C C . HIS A 1 106 ? -12.906 -7.138 3.714 1.00 86.38 106 HIS A C 1
ATOM 857 O O . HIS A 1 106 ? -12.096 -6.756 2.868 1.00 86.38 106 HIS A O 1
ATOM 863 N N . PHE A 1 107 ? -12.817 -6.769 4.984 1.00 85.75 107 PHE A N 1
ATOM 864 C CA . PHE A 1 107 ? -11.882 -5.767 5.462 1.00 85.75 107 PHE A CA 1
ATOM 865 C C . PHE A 1 107 ? -11.015 -6.348 6.563 1.00 85.75 107 PHE A C 1
ATOM 867 O O . PHE A 1 107 ? -11.510 -6.805 7.591 1.00 85.75 107 PHE A O 1
ATOM 874 N N . LEU A 1 108 ? -9.708 -6.283 6.357 1.00 88.31 108 LEU A N 1
ATOM 875 C CA . LEU A 1 108 ? -8.718 -6.721 7.326 1.00 88.31 108 LEU A CA 1
ATOM 876 C C . LEU A 1 108 ? -8.187 -5.527 8.105 1.00 88.31 108 LEU A C 1
ATOM 878 O O . LEU A 1 108 ? -7.789 -4.522 7.512 1.00 88.31 108 LEU A O 1
ATOM 882 N N . LEU A 1 109 ? -8.134 -5.653 9.429 1.00 86.44 109 LEU A N 1
ATOM 883 C CA . LEU A 1 109 ? -7.515 -4.651 10.289 1.00 86.44 109 LEU A CA 1
ATOM 884 C C . LEU A 1 109 ? -6.031 -4.480 9.937 1.00 86.44 109 LEU A C 1
ATOM 886 O O . LEU A 1 109 ? -5.223 -5.395 10.128 1.00 86.44 109 LEU A O 1
ATOM 890 N N . ALA A 1 110 ? -5.680 -3.285 9.470 1.00 87.94 110 ALA A N 1
ATOM 891 C CA . ALA A 1 110 ? -4.316 -2.922 9.104 1.00 87.94 110 ALA A CA 1
ATOM 892 C C . ALA A 1 110 ? -3.567 -2.247 10.261 1.00 87.94 110 ALA A C 1
ATOM 894 O O . ALA A 1 110 ? -2.355 -2.383 10.379 1.00 87.94 110 ALA A O 1
ATOM 895 N N . GLY A 1 111 ? -4.277 -1.551 11.150 1.00 86.81 111 GLY A N 1
ATOM 896 C CA . GLY A 1 111 ? -3.686 -0.947 12.343 1.00 86.81 111 GLY A CA 1
ATOM 897 C C . GLY A 1 111 ? -4.266 0.422 12.652 1.00 86.81 111 GLY A C 1
ATOM 898 O O . GLY A 1 111 ? -5.187 0.891 11.985 1.00 86.81 111 GLY A O 1
ATOM 899 N N . LYS A 1 112 ? -3.760 1.052 13.711 1.00 86.06 112 LYS A N 1
ATOM 900 C CA . LYS A 1 112 ? -4.206 2.382 14.126 1.00 86.06 112 LYS A CA 1
ATOM 901 C C . LYS A 1 112 ? -3.556 3.452 13.243 1.00 86.06 112 LYS A C 1
ATOM 903 O O . LYS A 1 112 ? -2.347 3.425 13.045 1.00 86.06 112 LYS A O 1
ATOM 908 N N . CYS A 1 113 ? -4.350 4.389 12.746 1.00 84.38 113 CYS A N 1
ATOM 909 C CA . CYS A 1 113 ? -3.901 5.607 12.095 1.00 84.38 113 CYS A CA 1
ATOM 910 C C . CYS A 1 113 ? -3.616 6.711 13.113 1.00 84.38 113 CYS A C 1
ATOM 912 O O . CYS A 1 113 ? -4.441 7.019 13.980 1.00 84.38 113 CYS A O 1
ATOM 914 N N . GLU A 1 114 ? -2.481 7.368 12.929 1.00 85.62 114 GLU A N 1
ATOM 915 C CA . GLU A 1 114 ? -2.141 8.621 13.591 1.00 85.62 114 GLU A CA 1
ATOM 916 C C . GLU A 1 114 ? -2.844 9.813 12.920 1.00 85.62 114 GLU A C 1
ATOM 918 O O . GLU A 1 114 ? -3.282 9.741 11.769 1.00 85.62 114 GLU A O 1
ATOM 923 N N . GLU A 1 115 ? -2.959 10.948 13.618 1.00 81.31 115 GLU A N 1
ATOM 924 C CA . GLU A 1 115 ? -3.662 12.128 13.078 1.00 81.31 115 GLU A CA 1
ATOM 925 C C . GLU A 1 115 ? -3.076 12.631 11.755 1.00 81.31 115 GLU A C 1
ATOM 927 O O . GLU A 1 115 ? -3.807 13.117 10.890 1.00 81.31 115 GLU A O 1
ATOM 932 N N . GLU A 1 116 ? -1.761 12.533 11.605 1.00 82.62 116 GLU A N 1
ATOM 933 C CA . GLU A 1 116 ? -1.051 12.974 10.410 1.00 82.62 116 GLU A CA 1
ATOM 934 C C . GLU A 1 116 ? -1.328 12.041 9.223 1.00 82.62 116 GLU A C 1
ATOM 936 O O . GLU A 1 116 ? -1.653 12.507 8.130 1.00 82.62 116 GLU A O 1
ATOM 941 N N . GLU A 1 117 ? -1.355 10.727 9.466 1.00 86.06 117 GLU A N 1
ATOM 942 C CA . GLU A 1 117 ? -1.760 9.717 8.482 1.00 86.06 117 GLU A CA 1
ATOM 943 C C . GLU A 1 117 ? -3.219 9.921 8.057 1.00 86.06 117 GLU A C 1
ATOM 945 O O . GLU A 1 117 ? -3.526 9.840 6.869 1.00 86.06 117 GLU A O 1
ATOM 950 N N . ILE A 1 118 ? -4.110 10.274 8.993 1.00 82.81 118 ILE A N 1
ATOM 951 C CA . ILE A 1 118 ? -5.512 10.593 8.683 1.00 82.81 118 ILE A CA 1
ATOM 952 C C . ILE A 1 118 ? -5.606 11.787 7.727 1.00 82.81 118 ILE A C 1
ATOM 954 O O . ILE A 1 118 ? -6.357 11.744 6.752 1.00 82.81 118 ILE A O 1
ATOM 958 N N . ARG A 1 119 ? -4.827 12.849 7.961 1.00 80.50 119 ARG A N 1
ATOM 959 C CA . ARG A 1 119 ? -4.824 14.044 7.095 1.00 80.50 119 ARG A CA 1
ATOM 960 C C . ARG A 1 119 ? -4.325 13.742 5.684 1.00 80.50 119 ARG A C 1
ATOM 962 O O . ARG A 1 119 ? -4.843 14.326 4.732 1.00 80.50 119 ARG A O 1
ATOM 969 N N . ILE A 1 120 ? -3.327 12.869 5.564 1.00 81.25 120 ILE A N 1
ATOM 970 C CA . ILE A 1 120 ? -2.685 12.529 4.290 1.00 81.25 120 ILE A CA 1
ATOM 971 C C . ILE A 1 120 ? -3.534 11.529 3.498 1.00 81.25 120 ILE A C 1
ATOM 973 O O . ILE A 1 120 ? -3.788 11.741 2.314 1.00 81.25 120 ILE A O 1
ATOM 977 N N . LEU A 1 121 ? -3.980 10.451 4.145 1.00 84.31 121 LEU A N 1
ATOM 978 C CA . LEU A 1 121 ? -4.615 9.307 3.487 1.00 84.31 121 LEU A CA 1
ATOM 979 C C . LEU A 1 121 ? -6.140 9.408 3.428 1.00 84.31 121 LEU A C 1
ATOM 981 O O . LEU A 1 121 ? -6.756 8.745 2.600 1.00 84.31 121 LEU A O 1
ATOM 985 N N . PHE A 1 122 ? -6.768 10.227 4.273 1.00 83.88 122 PHE A N 1
ATOM 986 C CA . PHE A 1 122 ? -8.226 10.353 4.341 1.00 83.88 122 PHE A CA 1
ATOM 987 C C . PHE A 1 122 ? -8.661 11.825 4.269 1.00 83.88 122 PHE A C 1
ATOM 989 O O . PHE A 1 122 ? -9.328 12.334 5.170 1.00 83.88 122 PHE A O 1
ATOM 996 N N . PRO A 1 123 ? -8.345 12.551 3.180 1.00 70.50 123 PRO A N 1
ATOM 997 C CA . PRO A 1 123 ? -8.588 13.994 3.087 1.00 70.50 123 PRO A CA 1
ATOM 998 C C . PRO A 1 123 ? -10.076 14.385 3.086 1.00 70.50 123 PRO A C 1
ATOM 1000 O O . PRO A 1 123 ? -10.397 15.554 3.316 1.00 70.50 123 PRO A O 1
ATOM 1003 N N . SER A 1 124 ? -10.970 13.433 2.801 1.00 68.44 124 SER A N 1
ATOM 1004 C CA . SER A 1 124 ? -12.431 13.592 2.838 1.00 68.44 124 SER A CA 1
ATOM 1005 C C . SER A 1 124 ? -13.020 13.388 4.238 1.00 68.44 124 SER A C 1
ATOM 1007 O O . SER A 1 124 ? -14.190 13.704 4.459 1.00 68.44 124 SER A O 1
ATOM 1009 N N . TYR A 1 125 ? -12.227 12.884 5.189 1.00 70.25 125 TYR A N 1
ATOM 1010 C CA . TYR A 1 125 ? -12.645 12.728 6.573 1.00 70.25 125 TYR A CA 1
ATOM 1011 C C . TYR A 1 125 ? -12.785 14.102 7.234 1.00 70.25 125 TYR A C 1
ATOM 1013 O O . TYR A 1 125 ? -11.815 14.839 7.426 1.00 70.25 125 TYR A O 1
ATOM 1021 N N . LYS A 1 126 ? -14.020 14.458 7.593 1.00 64.44 126 LYS A N 1
ATOM 1022 C CA . LYS A 1 126 ? -14.299 15.611 8.447 1.00 64.44 126 LYS A CA 1
ATOM 1023 C C . LYS A 1 126 ? -14.351 15.123 9.883 1.00 64.44 126 LYS A C 1
ATOM 1025 O O . LYS A 1 126 ? -15.229 14.348 10.242 1.00 64.44 126 LYS A O 1
ATOM 1030 N N . ARG A 1 127 ? -13.408 15.596 10.695 1.00 55.25 127 ARG A N 1
ATOM 1031 C CA . ARG A 1 127 ? -13.377 15.323 12.130 1.00 55.25 127 ARG A CA 1
ATOM 1032 C C . ARG A 1 127 ? -14.587 15.998 12.779 1.00 55.25 127 ARG A C 1
ATOM 1034 O O . ARG A 1 127 ? -14.567 17.204 13.016 1.00 55.25 127 ARG A O 1
ATOM 1041 N N . GLU A 1 128 ? -15.647 15.241 13.033 1.00 53.00 128 GLU A N 1
ATOM 1042 C CA . GLU A 1 128 ? -16.699 15.684 13.947 1.00 53.00 128 GLU A CA 1
ATOM 1043 C C . GLU A 1 128 ? -16.101 15.700 15.370 1.00 53.00 128 GLU A C 1
ATOM 1045 O O . GLU A 1 128 ? -15.228 14.892 15.709 1.00 53.00 128 GLU A O 1
ATOM 1050 N N . LYS A 1 129 ? -16.437 16.721 16.173 1.00 44.53 129 LYS A N 1
ATOM 1051 C CA . LYS A 1 129 ? -15.869 16.889 17.522 1.00 44.53 129 LYS A CA 1
ATOM 1052 C C . LYS A 1 129 ? -16.153 15.627 18.334 1.00 44.53 129 LYS A C 1
ATOM 1054 O O . LYS A 1 129 ? -17.319 15.310 18.511 1.00 44.53 129 LYS A O 1
ATOM 1059 N N . LYS A 1 130 ? -15.079 14.994 18.836 1.00 47.62 130 LYS A N 1
ATOM 1060 C CA . LYS A 1 130 ? -15.049 13.930 19.856 1.00 47.62 130 LYS A CA 1
ATOM 1061 C C . LYS A 1 130 ? -16.354 13.145 19.949 1.00 47.62 130 LYS A C 1
ATOM 1063 O O . LYS A 1 130 ? -17.226 13.486 20.743 1.00 47.62 130 LYS A O 1
ATOM 1068 N N . GLN A 1 131 ? -16.429 12.055 19.219 1.00 45.75 131 GLN A N 1
ATOM 1069 C CA . GLN A 1 131 ? -17.383 11.019 19.545 1.00 45.75 131 GLN A CA 1
ATOM 1070 C C . GLN A 1 131 ? -16.633 9.686 19.578 1.00 45.75 131 GLN A C 1
ATOM 1072 O O . GLN A 1 131 ? -15.508 9.573 19.087 1.00 45.75 131 GLN A O 1
ATOM 1077 N N . THR A 1 132 ? -17.170 8.757 20.358 1.00 42.16 132 THR A N 1
ATOM 1078 C CA . THR A 1 132 ? -16.549 7.490 20.743 1.00 42.16 132 THR A CA 1
ATOM 1079 C C . THR A 1 132 ? -17.512 6.423 20.260 1.00 42.16 132 THR A C 1
ATOM 1081 O O . THR A 1 132 ? -18.497 6.145 20.934 1.00 42.16 132 THR A O 1
ATOM 1084 N N . VAL A 1 133 ? -17.281 5.854 19.077 1.00 41.91 133 VAL A N 1
ATOM 1085 C CA . VAL A 1 133 ? -18.094 4.725 18.612 1.00 41.91 133 VAL A CA 1
ATOM 1086 C C . VAL A 1 133 ? -17.421 3.430 19.017 1.00 41.91 133 VAL A C 1
ATOM 1088 O O . VAL A 1 133 ? -16.257 3.156 18.701 1.00 41.91 133 VAL A O 1
ATOM 1091 N N . PHE A 1 134 ? -18.183 2.669 19.792 1.00 38.34 134 PHE A N 1
ATOM 1092 C CA . PHE A 1 134 ? -17.824 1.379 20.333 1.00 38.34 134 PHE A CA 1
ATOM 1093 C C . PHE A 1 134 ? -18.237 0.288 19.353 1.00 38.34 134 PHE A C 1
ATOM 1095 O O . PHE A 1 134 ? -19.408 0.178 19.002 1.00 38.34 134 PHE A O 1
ATOM 1102 N N . TRP A 1 135 ? -17.290 -0.563 18.966 1.00 49.22 135 TRP A N 1
ATOM 1103 C CA . TRP A 1 135 ? -17.641 -1.891 18.491 1.00 49.22 135 TRP A CA 1
ATOM 1104 C C . TRP A 1 135 ? -16.633 -2.941 18.950 1.00 49.22 135 TRP A C 1
ATOM 1106 O O . TRP A 1 135 ? -15.423 -2.708 18.968 1.00 49.22 135 TRP A O 1
ATOM 1116 N N . LYS A 1 136 ? -17.183 -4.104 19.293 1.00 41.94 136 LYS A N 1
ATOM 1117 C CA . LYS A 1 136 ? -16.548 -5.420 19.329 1.00 41.94 136 LYS A CA 1
ATOM 1118 C C . LYS A 1 136 ? -17.610 -6.441 18.902 1.00 41.94 136 LYS A C 1
ATOM 1120 O O . LYS A 1 136 ? -18.754 -6.300 19.339 1.00 41.94 136 LYS A O 1
ATOM 1125 N N . PRO A 1 137 ? -17.242 -7.527 18.209 1.00 45.50 137 PRO A N 1
ATOM 1126 C CA . PRO A 1 137 ? -17.966 -8.777 18.352 1.00 45.50 137 PRO A CA 1
ATOM 1127 C C . PRO A 1 137 ? -17.552 -9.373 19.714 1.00 45.50 137 PRO A C 1
ATOM 1129 O O . PRO A 1 137 ? -16.427 -9.844 19.868 1.00 45.50 137 PRO A O 1
ATOM 1132 N N . GLY A 1 138 ? -18.418 -9.255 20.730 1.00 46.38 138 GLY A N 1
ATOM 1133 C CA . GLY A 1 138 ? -18.189 -9.802 22.085 1.00 46.38 138 GLY A CA 1
ATOM 1134 C C . GLY A 1 138 ? -17.804 -8.816 23.211 1.00 46.38 138 GLY A C 1
ATOM 1135 O O . GLY A 1 138 ? -17.310 -9.251 24.241 1.00 46.38 138 GLY A O 1
ATOM 1136 N N . GLU A 1 139 ? -18.049 -7.514 23.029 1.00 42.03 139 GLU A N 1
ATOM 1137 C CA . GLU A 1 139 ? -18.078 -6.429 24.042 1.00 42.03 139 GLU A CA 1
ATOM 1138 C C . GLU A 1 139 ? -16.820 -5.936 24.814 1.00 42.03 139 GLU A C 1
ATOM 1140 O O . GLU A 1 139 ? -15.811 -6.615 25.021 1.00 42.03 139 GLU A O 1
ATOM 1145 N N . ALA A 1 140 ? -16.948 -4.648 25.195 1.00 39.50 140 ALA A N 1
ATOM 1146 C CA . ALA A 1 140 ? -16.021 -3.646 25.752 1.00 39.50 140 ALA A CA 1
ATOM 1147 C C . ALA A 1 140 ? -14.825 -3.294 24.838 1.00 39.50 140 ALA A C 1
ATOM 1149 O O . ALA A 1 140 ? -13.818 -3.988 24.815 1.00 39.50 140 ALA A O 1
ATOM 1150 N N . GLY A 1 141 ? -14.834 -2.258 24.006 1.00 48.03 141 GLY A N 1
ATOM 1151 C CA . GLY A 1 141 ? -15.378 -0.938 24.251 1.00 48.03 141 GLY A CA 1
ATOM 1152 C C . GLY A 1 141 ? -14.223 0.068 24.229 1.00 48.03 141 GLY A C 1
ATOM 1153 O O . GLY A 1 141 ? -13.792 0.471 25.293 1.00 48.03 141 GLY A O 1
ATOM 1154 N N . GLU A 1 142 ? -13.698 0.413 23.042 1.00 44.38 142 GLU A N 1
ATOM 1155 C CA . GLU A 1 142 ? -12.957 1.652 22.732 1.00 44.38 142 GLU A CA 1
ATOM 1156 C C . GLU A 1 142 ? -12.455 1.625 21.260 1.00 44.38 142 GLU A C 1
ATOM 1158 O O . GLU A 1 142 ? -11.838 0.656 20.828 1.00 44.38 142 GLU A O 1
ATOM 1163 N N . ARG A 1 143 ? -12.632 2.737 20.523 1.00 52.16 143 ARG A N 1
ATOM 1164 C CA . ARG A 1 143 ? -11.691 3.257 19.494 1.00 52.16 143 ARG A CA 1
ATOM 1165 C C . ARG A 1 143 ? -11.709 2.735 18.037 1.00 52.16 143 ARG A C 1
ATOM 1167 O O . ARG A 1 143 ? -10.648 2.734 17.436 1.00 52.16 143 ARG A O 1
ATOM 1174 N N . TYR A 1 144 ? -12.836 2.444 17.370 1.00 57.78 144 TYR A N 1
ATOM 1175 C CA . TYR A 1 144 ? -12.796 2.165 15.903 1.00 57.78 144 TYR A CA 1
ATOM 1176 C C . TYR A 1 144 ? -12.435 3.387 15.028 1.00 57.78 144 TYR A C 1
ATOM 1178 O O . TYR A 1 144 ? -11.970 3.239 13.902 1.00 57.78 144 TYR A O 1
ATOM 1186 N N . LEU A 1 145 ? -12.600 4.600 15.565 1.00 62.00 145 LEU A N 1
ATOM 1187 C CA . LEU A 1 145 ? -12.560 5.879 14.831 1.00 62.00 145 LEU A CA 1
ATOM 1188 C C . LEU A 1 145 ? -11.189 6.319 14.314 1.00 62.00 145 LEU A C 1
ATOM 1190 O O . LEU A 1 145 ? -11.032 7.409 13.766 1.00 62.00 145 LEU A O 1
ATOM 1194 N N . GLN A 1 146 ? -10.186 5.483 14.546 1.00 73.50 146 GLN A N 1
ATOM 1195 C CA . GLN A 1 146 ? -8.808 5.709 14.147 1.00 73.50 146 GLN A CA 1
ATOM 1196 C C . GLN A 1 146 ? -8.153 4.430 13.632 1.00 73.50 146 GLN A C 1
ATOM 1198 O O . GLN A 1 146 ? -6.943 4.421 13.488 1.00 73.50 146 GLN A O 1
ATOM 1203 N N . TYR A 1 147 ? -8.887 3.343 13.381 1.00 84.00 147 TYR A N 1
ATOM 1204 C CA . TYR A 1 147 ? -8.286 2.164 12.756 1.00 84.00 147 TYR A CA 1
ATOM 1205 C C . TYR A 1 147 ? -8.474 2.202 11.247 1.00 84.00 147 TYR A C 1
ATOM 1207 O O . TYR A 1 147 ? -9.553 2.524 10.747 1.00 84.00 147 TYR A O 1
ATOM 1215 N N . ALA A 1 148 ? -7.409 1.849 10.539 1.00 88.75 148 ALA A N 1
ATOM 1216 C CA . ALA A 1 148 ? -7.434 1.584 9.119 1.00 88.75 148 ALA A CA 1
ATOM 1217 C C . ALA A 1 148 ? -7.665 0.101 8.841 1.00 88.75 148 ALA A C 1
ATOM 1219 O O . ALA A 1 148 ? -7.145 -0.787 9.526 1.00 88.75 148 ALA A O 1
ATOM 1220 N N . PHE A 1 149 ? -8.394 -0.136 7.761 1.00 88.94 149 PHE A N 1
ATOM 1221 C CA . PHE A 1 149 ? -8.714 -1.440 7.218 1.00 88.94 149 PHE A CA 1
ATOM 1222 C C . PHE A 1 149 ? -8.303 -1.501 5.760 1.00 88.94 149 PHE A C 1
ATOM 1224 O O . PHE A 1 149 ? -8.455 -0.519 5.040 1.00 88.94 149 PHE A O 1
ATOM 1231 N N . VAL A 1 150 ? -7.828 -2.655 5.313 1.00 91.94 150 VAL A N 1
ATOM 1232 C CA . VAL A 1 150 ? -7.600 -2.920 3.891 1.00 91.94 150 VAL A CA 1
ATOM 1233 C C . VAL A 1 150 ? -8.713 -3.820 3.384 1.00 91.94 150 VAL A C 1
ATOM 1235 O O . VAL A 1 150 ? -8.943 -4.893 3.942 1.00 91.94 150 VAL A O 1
ATOM 1238 N N . CYS A 1 151 ? -9.404 -3.381 2.335 1.00 89.75 151 CYS A N 1
ATOM 1239 C CA . CYS A 1 151 ? -10.406 -4.191 1.649 1.00 89.75 151 CYS A CA 1
ATOM 1240 C C . CYS A 1 151 ? -9.718 -5.250 0.778 1.00 89.75 151 CYS A C 1
ATOM 1242 O O . CYS A 1 151 ? -8.831 -4.915 -0.007 1.00 89.75 151 CYS A O 1
ATOM 1244 N N . LYS A 1 152 ? -10.108 -6.522 0.889 1.00 90.06 152 LYS A N 1
ATOM 1245 C CA . LYS A 1 152 ? -9.502 -7.622 0.119 1.00 90.06 152 LYS A CA 1
ATOM 1246 C C . LYS A 1 152 ? -9.826 -7.539 -1.371 1.00 90.06 152 LYS A C 1
ATOM 1248 O O . LYS A 1 152 ? -8.998 -7.922 -2.195 1.00 90.06 152 LYS A O 1
ATOM 1253 N N . GLU A 1 153 ? -11.008 -7.042 -1.711 1.00 89.06 153 GLU A N 1
ATOM 1254 C CA . GLU A 1 153 ? -11.536 -7.028 -3.074 1.00 89.06 153 GLU A CA 1
ATOM 1255 C C . GLU A 1 153 ? -10.915 -5.919 -3.923 1.00 89.06 153 GLU A C 1
ATOM 1257 O O . GLU A 1 153 ? -10.679 -6.115 -5.112 1.00 89.06 153 GLU A O 1
ATOM 1262 N N . ASN A 1 154 ? -10.642 -4.755 -3.327 1.00 89.88 154 ASN A N 1
ATOM 1263 C CA . ASN A 1 154 ? -10.124 -3.594 -4.059 1.00 89.88 154 ASN A CA 1
ATOM 1264 C C . ASN A 1 154 ? -8.764 -3.079 -3.566 1.00 89.88 154 ASN A C 1
ATOM 1266 O O . ASN A 1 154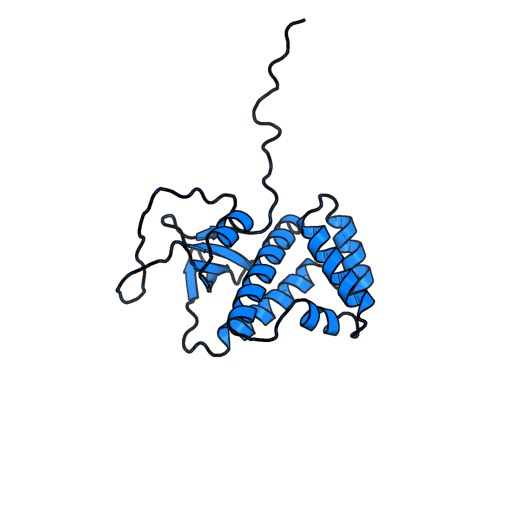 ? -8.212 -2.164 -4.179 1.00 89.88 154 ASN A O 1
ATOM 1270 N N . LEU A 1 155 ? -8.223 -3.662 -2.491 1.00 92.19 155 LEU A N 1
ATOM 1271 C CA . LEU A 1 155 ? -6.910 -3.351 -1.917 1.00 92.19 155 LEU A CA 1
ATOM 1272 C C . LEU A 1 155 ? -6.721 -1.880 -1.537 1.00 92.19 155 LEU A C 1
ATOM 1274 O O . LEU A 1 155 ? -5.597 -1.379 -1.509 1.00 92.19 155 LEU A O 1
ATOM 1278 N N . ARG A 1 156 ? -7.819 -1.182 -1.235 1.00 90.94 156 ARG A N 1
ATOM 1279 C CA . ARG A 1 156 ? -7.790 0.184 -0.716 1.00 90.94 156 ARG A CA 1
ATOM 1280 C C . ARG A 1 156 ? -7.862 0.201 0.801 1.00 90.94 156 ARG A C 1
ATOM 1282 O O . ARG A 1 156 ? -8.461 -0.676 1.428 1.00 90.94 156 ARG A O 1
ATOM 1289 N N . LEU A 1 157 ? -7.308 1.266 1.365 1.00 91.06 157 LEU A N 1
ATOM 1290 C CA . LEU A 1 157 ? -7.496 1.640 2.756 1.00 91.06 157 LEU A CA 1
ATOM 1291 C C . LEU A 1 157 ? -8.875 2.232 3.011 1.00 91.06 157 LEU A C 1
ATOM 1293 O O . LEU A 1 157 ? -9.394 3.020 2.221 1.00 91.06 157 LEU A O 1
ATOM 1297 N N . TYR A 1 158 ? -9.395 1.935 4.190 1.00 88.44 158 TYR A N 1
ATOM 1298 C CA . TYR A 1 158 ? -10.618 2.487 4.736 1.00 88.44 158 TYR A CA 1
ATOM 1299 C C . TYR A 1 158 ? -10.393 2.883 6.185 1.00 88.44 158 TYR A C 1
ATOM 1301 O O . TYR A 1 158 ? -9.808 2.123 6.950 1.00 88.44 158 TYR A O 1
ATOM 1309 N N . LEU A 1 159 ? -10.876 4.057 6.571 1.00 86.69 159 LEU A N 1
ATOM 1310 C CA . LEU A 1 159 ? -10.848 4.517 7.951 1.00 86.69 159 LEU A CA 1
ATOM 1311 C C . LEU A 1 159 ? -12.165 4.133 8.620 1.00 86.69 159 LEU A C 1
ATOM 1313 O O . LEU A 1 159 ? -13.241 4.427 8.092 1.00 86.69 159 LEU A O 1
ATOM 1317 N N . GLY A 1 160 ? -12.076 3.509 9.790 1.00 79.94 160 GLY A N 1
ATOM 1318 C CA . GLY A 1 160 ? -13.213 3.343 10.681 1.00 79.94 160 GLY A CA 1
ATOM 1319 C C . GLY A 1 160 ? -13.748 4.699 11.126 1.00 79.94 160 GLY A C 1
ATOM 1320 O O . GLY A 1 160 ? -13.006 5.530 11.643 1.00 79.94 160 GLY A O 1
ATOM 1321 N N . THR A 1 161 ? -15.040 4.931 10.925 1.00 72.00 161 THR A N 1
ATOM 1322 C CA . THR A 1 161 ? -15.757 6.125 11.382 1.00 72.00 161 THR A CA 1
ATOM 1323 C C . THR A 1 161 ? -17.094 5.729 12.005 1.00 72.00 161 THR A C 1
ATOM 1325 O O . THR A 1 161 ? -17.515 4.576 11.947 1.00 72.00 161 THR A O 1
ATOM 1328 N N . GLU A 1 162 ? -17.799 6.702 12.571 1.00 65.62 162 GLU A N 1
ATOM 1329 C CA . GLU A 1 162 ? -19.116 6.506 13.196 1.00 65.62 162 GLU A CA 1
ATOM 1330 C C . GLU A 1 162 ? -20.178 6.079 12.196 1.00 65.62 162 GLU A C 1
ATOM 1332 O O . GLU A 1 162 ? -21.111 5.354 12.523 1.00 65.62 162 GLU A O 1
ATOM 1337 N N . LYS A 1 163 ? -20.004 6.527 10.954 1.00 65.31 163 LYS A N 1
ATOM 1338 C CA . LYS A 1 163 ? -20.906 6.275 9.833 1.00 65.31 163 LYS A CA 1
ATOM 1339 C C . LYS A 1 163 ? -20.496 5.020 9.050 1.00 65.31 163 LYS A C 1
ATOM 1341 O O . LYS A 1 163 ? -21.028 4.783 7.971 1.00 65.31 163 LYS A O 1
ATOM 1346 N N . GLY A 1 164 ? -19.545 4.236 9.568 1.00 74.50 164 GLY A N 1
ATOM 1347 C CA . GLY A 1 164 ? -18.970 3.065 8.908 1.00 74.50 164 GLY A CA 1
ATOM 1348 C C . GLY A 1 164 ? -17.575 3.331 8.340 1.00 74.50 164 GLY A C 1
ATOM 1349 O O . GLY A 1 164 ? -16.814 4.140 8.871 1.00 74.50 164 GLY A O 1
ATOM 1350 N N . LEU A 1 165 ? -17.221 2.631 7.265 1.00 79.12 165 LEU A N 1
ATOM 1351 C CA . LEU A 1 165 ? -15.901 2.712 6.644 1.00 79.12 165 LEU A CA 1
ATOM 1352 C C . LEU A 1 165 ? -15.850 3.793 5.561 1.00 79.12 165 LEU A C 1
ATOM 1354 O O . LEU A 1 165 ? -16.615 3.757 4.598 1.00 79.12 165 LEU A O 1
ATOM 1358 N N . VAL A 1 166 ? -14.911 4.732 5.686 1.00 81.88 166 VAL A N 1
ATOM 1359 C CA . VAL A 1 166 ? -14.682 5.782 4.682 1.00 81.88 166 VAL A CA 1
ATOM 1360 C C . VAL A 1 166 ? -13.446 5.429 3.855 1.00 81.88 166 VAL A C 1
ATOM 1362 O O . VAL A 1 166 ? -12.382 5.233 4.445 1.00 81.88 166 VAL A O 1
ATOM 1365 N N . PRO A 1 167 ? -13.542 5.361 2.513 1.00 82.56 167 PRO A N 1
ATOM 1366 C CA . PRO A 1 167 ? -12.391 5.056 1.673 1.00 82.56 167 PRO A CA 1
ATOM 1367 C C . PRO A 1 167 ? -11.318 6.142 1.788 1.00 82.56 167 PRO A C 1
ATOM 1369 O O . PRO A 1 167 ? -11.614 7.340 1.822 1.00 82.56 167 PRO A O 1
ATOM 1372 N N . GLY A 1 168 ? -10.068 5.699 1.824 1.00 79.06 168 GLY A N 1
ATOM 1373 C CA . GLY A 1 168 ? -8.872 6.527 1.763 1.00 79.06 168 GLY A CA 1
ATOM 1374 C C . GLY A 1 168 ? -8.035 6.257 0.522 1.00 79.06 168 GLY A C 1
ATOM 1375 O O . GLY A 1 168 ? -8.385 5.466 -0.355 1.00 79.06 168 GLY A O 1
ATOM 1376 N N . GLY A 1 169 ? -6.903 6.945 0.461 1.00 69.38 169 GLY A N 1
ATOM 1377 C CA . GLY A 1 169 ? -5.948 6.895 -0.632 1.00 69.38 169 GLY A CA 1
ATOM 1378 C C . GLY A 1 169 ? -5.263 8.243 -0.831 1.00 69.38 169 GLY A C 1
ATOM 1379 O O . GLY A 1 169 ? -5.798 9.286 -0.459 1.00 69.38 169 GLY A O 1
ATOM 1380 N N . MET A 1 170 ? -4.101 8.243 -1.486 1.00 63.06 170 MET A N 1
ATOM 1381 C CA . MET A 1 170 ? -3.395 9.473 -1.884 1.00 63.06 170 MET A CA 1
ATOM 1382 C C . MET A 1 170 ? -4.063 10.174 -3.086 1.00 63.06 170 MET A C 1
ATOM 1384 O O . MET A 1 170 ? -3.406 10.811 -3.910 1.00 63.06 170 MET A O 1
ATOM 1388 N N . GLU A 1 171 ? -5.382 10.053 -3.238 1.00 60.91 171 GLU A N 1
ATOM 1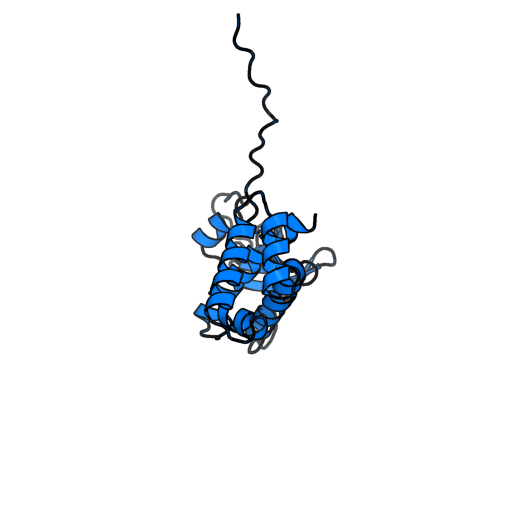389 C CA . GLU A 1 171 ? -6.095 10.717 -4.320 1.00 60.91 171 GLU A CA 1
ATOM 1390 C C . GLU A 1 171 ? -6.060 12.239 -4.086 1.00 60.91 171 GLU A C 1
ATOM 1392 O O . GLU A 1 171 ? -6.572 12.761 -3.090 1.00 60.91 171 GLU A O 1
ATOM 1397 N N . ARG A 1 172 ? -5.441 12.982 -5.018 1.00 49.66 172 ARG A N 1
ATOM 1398 C CA . ARG A 1 172 ? -5.522 14.449 -5.056 1.00 49.66 172 ARG A CA 1
ATOM 1399 C C . ARG A 1 172 ? -6.996 14.836 -4.963 1.00 49.66 172 ARG A C 1
ATOM 1401 O O . ARG A 1 172 ? -7.800 14.354 -5.761 1.00 49.66 172 ARG A O 1
ATOM 1408 N N . ARG A 1 173 ? -7.347 15.746 -4.041 1.00 50.88 173 ARG A N 1
ATOM 1409 C CA . ARG A 1 173 ? -8.675 16.377 -4.038 1.00 50.88 173 ARG A CA 1
ATOM 1410 C C . ARG A 1 173 ? -8.970 16.801 -5.476 1.00 50.88 173 ARG A C 1
ATOM 1412 O O . ARG A 1 173 ? -8.225 17.622 -6.018 1.00 50.88 173 ARG A O 1
ATOM 1419 N N . LYS A 1 174 ? -10.060 16.312 -6.078 1.00 42.44 174 LYS A N 1
ATOM 1420 C CA . LYS A 1 174 ? -10.712 17.071 -7.146 1.00 42.44 174 LYS A CA 1
ATOM 1421 C C . LYS A 1 174 ? -11.058 18.405 -6.490 1.00 42.44 174 LYS A C 1
ATOM 1423 O O . LYS A 1 174 ? -12.047 18.505 -5.767 1.00 42.44 174 LYS A O 1
ATOM 1428 N N . ARG A 1 175 ? -10.201 19.428 -6.637 1.00 37.78 175 ARG A N 1
ATOM 1429 C CA . ARG A 1 175 ? -10.664 20.803 -6.457 1.00 37.78 175 ARG A CA 1
ATOM 1430 C C . ARG A 1 175 ? -11.862 20.867 -7.387 1.00 37.78 175 ARG A C 1
ATOM 1432 O O . ARG A 1 175 ? -11.714 20.566 -8.568 1.00 37.78 175 ARG A O 1
ATOM 1439 N N . TYR A 1 176 ? -13.042 21.154 -6.852 1.00 39.81 176 TYR A N 1
ATOM 1440 C CA . TYR A 1 176 ? -14.194 21.492 -7.671 1.00 39.81 176 TYR A CA 1
ATOM 1441 C C . TYR A 1 176 ? -13.859 22.795 -8.413 1.00 39.81 176 TYR A C 1
ATOM 1443 O O . TYR A 1 176 ? -14.312 23.870 -8.039 1.00 39.81 176 TYR A O 1
ATOM 1451 N N . ALA A 1 177 ? -13.019 22.719 -9.441 1.00 37.00 177 ALA A N 1
ATOM 1452 C CA . ALA A 1 177 ? -12.898 23.739 -10.459 1.00 37.00 177 ALA A CA 1
ATOM 1453 C C . ALA A 1 177 ? -14.131 23.558 -11.348 1.00 37.00 177 ALA A C 1
ATOM 1455 O O . ALA A 1 177 ? -14.092 22.816 -12.322 1.00 37.00 177 ALA A O 1
ATOM 1456 N N . GLY A 1 178 ? -15.270 24.114 -10.925 1.00 38.31 178 GLY A N 1
ATOM 1457 C CA . GLY A 1 178 ? -16.490 24.054 -11.737 1.00 38.31 178 GLY A CA 1
ATOM 1458 C C . GLY A 1 178 ? -17.838 24.104 -11.022 1.00 38.31 178 GLY A C 1
ATOM 1459 O O . GLY A 1 178 ? -18.841 23.861 -11.680 1.00 38.31 178 GLY A O 1
ATOM 1460 N N . LYS A 1 179 ? -17.922 24.401 -9.716 1.00 35.25 179 LYS A N 1
ATOM 1461 C CA . LYS A 1 179 ? -19.231 24.615 -9.049 1.00 35.25 179 LYS A CA 1
ATOM 1462 C C . LYS A 1 179 ? -19.537 26.056 -8.638 1.00 35.25 179 LYS A C 1
ATOM 1464 O O . LYS A 1 179 ? -20.588 26.301 -8.062 1.00 35.25 179 LYS A O 1
ATOM 1469 N N . TYR A 1 180 ? -18.680 27.002 -9.007 1.00 35.53 180 TYR A N 1
ATOM 1470 C CA . TYR A 1 180 ? -19.029 28.418 -9.007 1.00 35.53 180 TYR A CA 1
ATOM 1471 C C . TYR A 1 180 ? -18.685 28.972 -10.390 1.00 35.53 180 TYR A C 1
ATOM 1473 O O . TYR A 1 180 ? -17.499 28.992 -10.729 1.00 35.53 180 TYR A O 1
ATOM 1481 N N . PRO A 1 181 ? -19.669 29.360 -11.225 1.00 40.00 181 PRO A N 1
ATOM 1482 C CA . PRO A 1 181 ? -19.354 30.170 -12.390 1.00 40.00 181 PRO A CA 1
ATOM 1483 C C . PRO A 1 181 ? -18.663 31.430 -11.868 1.00 40.00 181 PRO A C 1
ATOM 1485 O O . PRO A 1 181 ? -19.159 32.062 -10.934 1.00 40.00 181 PRO A O 1
ATOM 1488 N N . MET A 1 182 ? -17.488 31.750 -12.416 1.00 40.62 182 MET A N 1
ATOM 1489 C CA . MET A 1 182 ? -16.842 33.030 -12.150 1.00 40.62 182 MET A CA 1
ATOM 1490 C C . MET A 1 182 ? -17.886 34.118 -12.383 1.00 40.62 182 MET A C 1
ATOM 1492 O O . MET A 1 182 ? -18.448 34.209 -13.477 1.00 40.62 182 MET A O 1
ATOM 1496 N N . ALA A 1 183 ? -18.192 34.883 -11.335 1.00 41.34 183 ALA A N 1
ATOM 1497 C CA . ALA A 1 183 ? -18.990 36.084 -11.466 1.00 41.34 183 ALA A CA 1
ATOM 1498 C C . ALA A 1 183 ? -18.357 36.910 -12.590 1.00 41.34 183 ALA A C 1
ATOM 1500 O O . ALA A 1 183 ? -17.179 37.263 -12.513 1.00 41.34 183 ALA A O 1
ATOM 1501 N N . ARG A 1 184 ? -19.118 37.129 -13.668 1.00 42.91 184 ARG A N 1
ATOM 1502 C CA . ARG A 1 184 ? -18.741 38.053 -14.737 1.00 42.91 184 ARG A CA 1
ATOM 1503 C C . ARG A 1 184 ? -18.388 39.376 -14.067 1.00 42.91 184 ARG A C 1
ATOM 1505 O O . ARG A 1 184 ? -19.234 39.949 -13.383 1.00 42.91 184 ARG A O 1
ATOM 1512 N N . GLN A 1 185 ? -17.151 39.830 -14.232 1.00 40.25 185 GLN A N 1
ATOM 1513 C CA . GLN A 1 185 ? -16.833 41.219 -13.936 1.00 40.25 185 GLN A CA 1
ATOM 1514 C C . GLN A 1 185 ? -17.666 42.094 -14.885 1.00 40.25 185 GLN A C 1
ATOM 1516 O O . GLN A 1 185 ? -17.777 41.746 -16.066 1.00 40.25 185 GLN A O 1
ATOM 1521 N N . PRO A 1 186 ? -18.312 43.159 -14.386 1.00 46.69 186 PRO A N 1
ATOM 1522 C CA . PRO A 1 186 ? -19.020 44.087 -15.249 1.00 46.69 186 PRO A CA 1
ATOM 1523 C C . PRO A 1 186 ? -18.016 44.811 -16.153 1.00 46.69 186 PRO A C 1
ATOM 1525 O O . PRO A 1 186 ? -16.910 45.135 -15.717 1.00 46.69 186 PRO A O 1
ATOM 1528 N N . ALA A 1 187 ? -18.421 44.977 -17.414 1.00 44.59 187 ALA A N 1
ATOM 1529 C CA . ALA A 1 187 ? -17.739 45.785 -18.419 1.00 44.59 187 ALA A CA 1
ATOM 1530 C C . ALA A 1 187 ? -17.782 47.276 -18.064 1.00 44.59 187 ALA A C 1
ATOM 1532 O O . ALA A 1 187 ? -18.760 47.684 -17.392 1.00 44.59 187 ALA A O 1
#

pLDDT: mean 77.47, std 18.24, range [35.25, 95.19]

Organism: NCBI:txid2838488

Foldseek 3Di:
DLLLLLQLLLLLLVLLQVLCVVVVHPQHQLVLLCVQQVNDPVLSVVLVVLSVCLNVDPVVVVSQVVNCVSRVDGSSVSSLVSLVVSVCSQCVPPPDFPWDADPNWIKTWSFFADPVSCVQWPVVDDDDPDDFDDDDPVDDDGDQQGIWIAINVSRGIWRQDPVGTDTTGNRDPPPCPDPDDPDDDDD

Sequence (187 aa):
MCLENNAAMIGTAWFLEQRLKQEKIPCDLQSVLKKVTRRDPELCQMAADLLWGYSQSSQRAEFEELFCGLTGWKVGAFLEHWIRIQMLELQRDKKVPVEICLADMHFLLAGKCEEEEIRILFPSYKREKKQTVFWKPGEAGERYLQYAFVCKENLRLYLGTEKGLVPGGMERRKRYAGKYPMARQPA

Radius of gyration: 18.79 Å; chains: 1; bounding box: 42×62×45 Å